Protein AF-T1H0A4-F1 (afdb_monomer)

Secondary structure (DSSP, 8-state):
-HHHHTT----EEE--S-HHHHHHHHHH-TT--EEE--SS--B---SSPPTTSTTGGGB-S-SSEEEE-TTS-EEEEE-B-STTSEEEEEEEEEETTEEEEEEEEEEE--TTSPPPHHHHHHHHHHHTTSPP--EEEE-SS-B--THHHHHS--HHHHHHHHHHHHHHHHHHTTTT-SSS-S---EEEEGGG----B---TT-EEEHHHHHHH--S-PPP----BS---SSEEEESEE--B-TTSPTT--B-S--EEE-SSSSS--EEE--TTS-B-

Sequence (277 aa):
HNLDKKGIKIIIALTHCGYKLDKKIAKECPLVDLVVGGHSHTFLKSGKVDPIHPEHLNIRGPYPTIIVQKSGKQVPVVQAYCMSKYIGKLKLRFSKGDLIESNGDVIILNSIIPKDPEMLKMIEKYKSKVPKDEVLVRSRVKLSGWNECRVGECSIGNLLADAMAYARAKMLTKTNFPYATDASIAFLNSDGIRASIDKKSDGLIRQKDIRLVLPFKTKVFVVEMKGAGGILQMAGVKVTYNIKKPPGKRLGDDVQVLCANCEVPTYEPHIFHNYFY

Radius of gyration: 24.81 Å; Cα contacts (8 Å, |Δi|>4): 474; chains: 1; bounding box: 60×50×69 Å

Foldseek 3Di:
DVCVVVVNLAAEAEEEDDPVVQLVCQAPVVRYAEYEYHNNLQDAFADDDDPPPPCSVRHDYHVFDWHQYPVRATYTYDYAGDPPQKDWDWDWDDDPSGTDDIDTGIDGDDPVDDDDPVVVVVVVVCVVVDPDWDFDDFDPAKFDADPCLQVAETNVLQVVQVVLQVVQLVVCVVDVDPESGLAQKGKDARVQFQDIGHCDPRRTDIPVNVCRGHVDPDDDDDDWDQDDDHSIRMGQKDWAFDPVDDPPPGTDQAIWGWDGPDHDTDTDGDDSPDIGD

Solvent-accessible surface area (backbone atoms only — not comparable to full-atom values): 16034 Å² total; per-residue (Å²): 109,75,55,52,77,70,68,51,57,75,36,73,45,78,48,68,74,16,64,72,49,44,54,47,48,37,42,72,38,89,73,50,50,32,31,44,42,32,77,58,49,47,30,36,42,47,79,84,78,55,84,81,42,93,57,52,94,57,55,76,48,47,28,50,35,76,30,67,24,95,86,66,52,68,12,41,36,40,42,42,35,55,93,72,45,32,47,67,45,76,48,78,40,70,56,101,51,44,79,76,44,79,52,40,36,60,45,75,66,51,91,86,59,79,78,59,69,69,60,50,55,53,49,57,71,51,50,79,76,51,77,82,74,46,79,75,52,74,42,98,55,59,30,44,26,32,68,49,22,69,77,46,84,24,59,41,35,36,54,50,13,42,50,52,26,49,54,52,22,62,57,40,74,78,50,91,57,92,42,66,24,69,36,37,56,24,76,40,57,23,86,63,37,60,32,57,47,76,61,50,98,83,19,70,38,33,51,57,57,51,42,47,23,47,71,63,94,73,81,89,80,88,65,74,46,81,80,88,88,80,62,61,24,47,25,42,61,48,77,48,73,42,83,87,42,58,92,96,57,25,71,44,93,71,36,28,32,35,46,24,94,35,93,68,77,46,76,40,76,66,60,92,86,56,79,42,76

Nearest PDB structures (foldseek):
  6xue-assembly1_A  TM=8.868E-01  e=2.668E-22  Homo sapiens
  6ye2-assembly1_A  TM=8.929E-01  e=1.768E-21  Homo sapiens
  6hxw-assembly1_A  TM=8.577E-01  e=4.911E-22  Homo sapiens
  6xug-assembly1_A  TM=8.745E-01  e=5.301E-21  Homo sapiens
  6twa-assembly1_A  TM=8.714E-01  e=4.153E-21  Homo sapiens

Structure (mmCIF, N/CA/C/O backbone):
data_AF-T1H0A4-F1
#
_entry.id   AF-T1H0A4-F1
#
loop_
_atom_site.group_PDB
_atom_site.id
_atom_site.type_symbol
_atom_site.label_atom_id
_atom_site.label_alt_id
_atom_site.label_comp_id
_atom_site.label_asym_id
_atom_site.label_entity_id
_atom_site.label_seq_id
_atom_site.pdbx_PDB_ins_code
_atom_site.Cartn_x
_atom_site.Cartn_y
_atom_site.Cartn_z
_atom_site.occupancy
_atom_site.B_iso_or_equiv
_atom_site.auth_seq_id
_atom_site.auth_comp_id
_atom_site.auth_asym_id
_atom_site.auth_atom_id
_atom_site.pdbx_PDB_model_num
ATOM 1 N N . HIS A 1 1 ? -27.170 13.261 11.266 1.00 62.47 1 HIS A N 1
ATOM 2 C CA . HIS A 1 1 ? -28.529 13.779 11.536 1.00 62.47 1 HIS A CA 1
ATOM 3 C C . HIS A 1 1 ? -29.631 12.739 11.348 1.00 62.47 1 HIS A C 1
ATOM 5 O O . HIS A 1 1 ? -30.439 12.602 12.250 1.00 62.47 1 HIS A O 1
ATOM 11 N N . ASN A 1 2 ? -29.679 11.964 10.255 1.00 84.75 2 ASN A N 1
ATOM 12 C CA . ASN A 1 2 ? -30.776 10.995 10.058 1.00 84.75 2 ASN A CA 1
ATOM 13 C C . ASN A 1 2 ? -30.804 9.841 11.079 1.00 84.75 2 ASN A C 1
ATOM 15 O O . ASN A 1 2 ? -31.884 9.429 11.478 1.00 84.75 2 ASN A O 1
ATOM 19 N N . LEU A 1 3 ? -29.645 9.334 11.515 1.00 89.62 3 LEU A N 1
ATOM 20 C CA . LEU A 1 3 ? -29.575 8.276 12.538 1.00 89.62 3 LEU A CA 1
ATOM 21 C C . LEU A 1 3 ? -29.991 8.780 13.926 1.00 89.62 3 LEU A C 1
ATOM 23 O O . LEU A 1 3 ? -30.774 8.132 14.609 1.00 89.62 3 LEU A O 1
ATOM 27 N N . ASP A 1 4 ? -29.538 9.975 14.296 1.00 86.44 4 ASP A N 1
ATOM 28 C CA . ASP A 1 4 ? -29.897 10.619 15.562 1.00 86.44 4 ASP A CA 1
ATOM 29 C C . ASP A 1 4 ? -31.404 10.930 15.648 1.00 86.44 4 ASP A C 1
ATOM 31 O O . ASP A 1 4 ? -32.051 10.599 16.638 1.00 86.44 4 ASP A O 1
ATOM 35 N N . LYS A 1 5 ? -32.013 11.417 14.553 1.00 91.00 5 LYS A N 1
ATOM 36 C CA . LYS A 1 5 ? -33.479 11.580 14.444 1.00 91.00 5 LYS A CA 1
ATOM 37 C C . LYS A 1 5 ? -34.256 10.271 14.633 1.00 91.00 5 LYS A C 1
ATOM 39 O O . LYS A 1 5 ? -35.410 10.308 15.036 1.00 91.00 5 LYS A O 1
ATOM 44 N N . LYS A 1 6 ? -33.636 9.122 14.343 1.00 93.19 6 LYS A N 1
ATOM 45 C CA . LYS A 1 6 ? -34.204 7.783 14.576 1.00 93.19 6 LYS A CA 1
ATOM 46 C C . LYS A 1 6 ? -33.938 7.260 15.996 1.00 93.19 6 LYS A C 1
ATOM 48 O O . LYS A 1 6 ? -34.215 6.099 16.271 1.00 93.19 6 LYS A O 1
ATOM 53 N N . GLY A 1 7 ? -33.374 8.081 16.882 1.00 92.69 7 GLY A N 1
ATOM 54 C CA . GLY A 1 7 ? -33.057 7.705 18.258 1.00 92.69 7 GLY A CA 1
ATOM 55 C C . GLY A 1 7 ? -31.797 6.851 18.410 1.00 92.69 7 GLY A C 1
ATOM 56 O O . GLY A 1 7 ? -31.542 6.360 19.506 1.00 92.69 7 GLY A O 1
ATOM 57 N N . ILE A 1 8 ? -30.988 6.676 17.356 1.00 95.00 8 ILE A N 1
ATOM 58 C CA . ILE A 1 8 ? -29.732 5.921 17.438 1.00 95.00 8 ILE A CA 1
ATOM 59 C C . ILE A 1 8 ? -28.693 6.745 18.195 1.00 95.00 8 ILE A C 1
ATOM 61 O O . ILE A 1 8 ? -28.337 7.842 17.770 1.00 95.00 8 ILE A O 1
ATOM 65 N N . LYS A 1 9 ? -28.206 6.192 19.309 1.00 93.50 9 LYS A N 1
ATOM 66 C CA . LYS A 1 9 ? -27.292 6.878 20.234 1.00 93.50 9 LYS A CA 1
ATOM 67 C C . LYS A 1 9 ? -25.821 6.514 20.078 1.00 93.50 9 LYS A C 1
ATOM 69 O O . LYS A 1 9 ? -24.992 7.245 20.588 1.00 93.50 9 LYS A O 1
ATOM 74 N N . ILE A 1 10 ? -25.518 5.410 19.395 1.00 96.06 10 ILE A N 1
ATOM 75 C CA . ILE A 1 10 ? -24.147 4.945 19.166 1.00 96.06 10 ILE A CA 1
ATOM 76 C C . ILE A 1 10 ? -23.929 4.834 17.660 1.00 96.06 10 ILE A C 1
ATOM 78 O O . ILE A 1 10 ? -24.634 4.087 16.979 1.00 96.06 10 ILE A O 1
ATOM 82 N N . ILE A 1 11 ? -22.956 5.572 17.136 1.00 96.75 11 ILE A N 1
ATOM 83 C CA . ILE A 1 11 ? -22.655 5.657 15.710 1.00 96.75 11 ILE A CA 1
ATOM 84 C C . ILE A 1 11 ? -21.193 5.300 15.467 1.00 96.75 11 ILE A C 1
ATOM 86 O O . ILE A 1 11 ? -20.265 6.012 15.855 1.00 96.75 11 ILE A O 1
ATOM 90 N N . ILE A 1 12 ? -21.001 4.207 14.734 1.00 97.81 12 ILE A N 1
ATOM 91 C CA . ILE A 1 12 ? -19.690 3.744 14.288 1.00 97.81 12 ILE A CA 1
ATOM 92 C C . ILE A 1 12 ? -19.498 4.154 12.829 1.00 97.81 12 ILE A C 1
ATOM 94 O O . ILE A 1 12 ? -20.277 3.767 11.958 1.00 97.81 12 ILE A O 1
ATOM 98 N N . ALA A 1 13 ? -18.440 4.908 12.552 1.00 98.12 13 ALA A N 1
ATOM 99 C CA . ALA A 1 13 ? -17.982 5.176 11.198 1.00 98.12 13 ALA A CA 1
ATOM 100 C C . ALA A 1 13 ? -17.009 4.072 10.766 1.00 98.12 13 ALA A C 1
ATOM 102 O O . ALA A 1 13 ? -15.865 4.030 11.214 1.00 98.12 13 ALA A O 1
ATOM 103 N N . LEU A 1 14 ? -17.463 3.178 9.888 1.00 98.44 14 LEU A N 1
ATOM 104 C CA . LEU A 1 14 ? -16.604 2.206 9.211 1.00 98.44 14 LEU A CA 1
ATOM 105 C C . LEU A 1 14 ? -16.131 2.807 7.882 1.00 98.44 14 LEU A C 1
ATOM 107 O O . LEU A 1 14 ? -16.951 3.107 7.015 1.00 98.44 14 LEU A O 1
ATOM 111 N N . THR A 1 15 ? -14.825 3.019 7.729 1.00 98.06 15 THR A N 1
ATOM 112 C CA . THR A 1 15 ? -14.256 3.820 6.635 1.00 98.06 15 THR A CA 1
ATOM 113 C C . THR A 1 15 ? -13.137 3.089 5.892 1.00 98.06 15 THR A C 1
ATOM 115 O O . THR A 1 15 ? -12.533 2.130 6.371 1.00 98.06 15 THR A O 1
ATOM 118 N N . HIS A 1 16 ? -12.824 3.580 4.692 1.00 98.00 16 HIS A N 1
ATOM 119 C CA . HIS A 1 16 ? -11.665 3.146 3.909 1.00 98.00 16 HIS A CA 1
ATOM 120 C C . HIS A 1 16 ? -10.967 4.350 3.256 1.00 98.00 16 HIS A C 1
ATOM 122 O O . HIS A 1 16 ? -10.700 4.362 2.060 1.00 98.00 16 HIS A O 1
ATOM 128 N N . CYS A 1 17 ? -10.710 5.403 4.036 1.00 97.25 17 CYS A N 1
ATOM 129 C CA . CYS A 1 17 ? -10.163 6.669 3.529 1.00 97.25 17 CYS A CA 1
ATOM 130 C C . CYS A 1 17 ? -8.782 7.046 4.081 1.00 97.25 17 CYS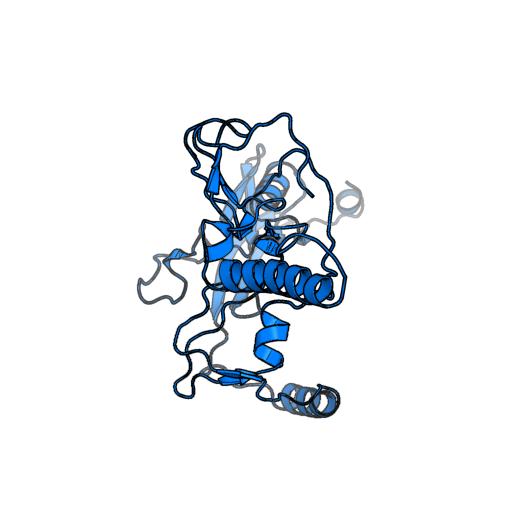 A C 1
ATOM 132 O O . CYS A 1 17 ? -8.233 8.094 3.740 1.00 97.25 17 CYS A O 1
ATOM 134 N N . GLY A 1 18 ? -8.200 6.188 4.913 1.00 96.94 18 GLY A N 1
ATOM 135 C CA . GLY A 1 18 ? -6.875 6.385 5.469 1.00 96.94 18 GLY A CA 1
ATOM 136 C C . GLY A 1 18 ? -6.892 7.148 6.786 1.00 96.94 18 GLY A C 1
ATOM 137 O O . GLY A 1 18 ? -7.679 8.064 7.018 1.00 96.94 18 GLY A O 1
ATOM 138 N N . TYR A 1 19 ? -5.925 6.810 7.628 1.00 97.56 19 TYR A N 1
ATOM 139 C CA . TYR A 1 19 ? -5.857 7.201 9.027 1.00 97.56 19 TYR A CA 1
ATOM 140 C C . TYR A 1 19 ? -5.861 8.717 9.265 1.00 97.56 19 TYR A C 1
ATOM 142 O O . TYR A 1 19 ? -6.381 9.206 10.267 1.00 97.56 19 TYR A O 1
ATOM 150 N N . LYS A 1 20 ? -5.314 9.502 8.328 1.00 97.31 20 LYS A N 1
ATOM 151 C CA . LYS A 1 20 ? -5.381 10.968 8.398 1.00 97.31 20 LYS A CA 1
ATOM 152 C C . LYS A 1 20 ? -6.824 11.470 8.288 1.00 97.31 20 LYS A C 1
ATOM 154 O O . LYS A 1 20 ? -7.203 12.346 9.064 1.00 97.31 20 LYS A O 1
ATOM 159 N N . LEU A 1 21 ? -7.604 10.934 7.347 1.00 98.12 21 LEU A N 1
ATOM 160 C CA . LEU A 1 21 ? -9.000 11.327 7.175 1.00 98.12 21 LEU A CA 1
ATOM 161 C C . LEU A 1 21 ? -9.884 10.710 8.261 1.00 98.12 21 LEU A C 1
ATOM 163 O O . LEU A 1 21 ? -10.768 11.396 8.756 1.00 98.12 21 LEU A O 1
ATOM 167 N N . ASP A 1 22 ? -9.574 9.500 8.727 1.00 98.62 22 ASP A N 1
ATOM 168 C CA . ASP A 1 22 ? -10.271 8.866 9.855 1.00 98.62 22 ASP A CA 1
ATOM 169 C C . ASP A 1 22 ? -10.219 9.747 11.113 1.00 98.62 22 ASP A C 1
ATOM 171 O O . ASP A 1 22 ? -11.244 10.020 11.737 1.00 98.62 22 ASP A O 1
ATOM 175 N N . LYS A 1 23 ? -9.038 10.294 11.440 1.00 98.50 23 LYS A N 1
ATOM 176 C CA . LYS A 1 23 ? -8.888 11.264 12.538 1.00 98.50 23 LYS A CA 1
ATOM 177 C C . LYS A 1 23 ? -9.660 12.563 12.297 1.00 98.50 23 LYS A C 1
ATOM 179 O O . LYS A 1 23 ? -10.140 13.166 13.254 1.00 98.50 23 LYS A O 1
ATOM 184 N N . LYS A 1 24 ? -9.779 13.006 11.041 1.00 98.31 24 LYS A N 1
ATOM 185 C CA . LYS A 1 24 ? -10.572 14.191 10.679 1.00 98.31 24 LYS A CA 1
ATOM 186 C C . LYS A 1 24 ? -12.066 13.929 10.885 1.00 98.31 24 LYS A C 1
ATOM 188 O O . LYS A 1 24 ? -12.722 14.746 11.516 1.00 98.31 24 LYS A O 1
ATOM 193 N N . ILE A 1 25 ? -12.572 12.773 10.451 1.00 98.25 25 ILE A N 1
ATOM 194 C CA . ILE A 1 25 ? -13.956 12.328 10.686 1.00 98.25 25 ILE A CA 1
ATOM 195 C C . ILE A 1 25 ? -14.242 12.279 12.189 1.00 98.25 25 ILE A C 1
ATOM 197 O O . ILE A 1 25 ? -15.204 12.887 12.646 1.00 98.25 25 ILE A O 1
ATOM 201 N N . ALA A 1 26 ? -13.366 11.642 12.972 1.00 98.31 26 ALA A N 1
ATOM 202 C CA . ALA A 1 26 ? -13.502 11.577 14.427 1.00 98.31 26 ALA A CA 1
ATOM 203 C C . ALA A 1 26 ? -13.558 12.967 15.085 1.00 98.31 26 ALA A C 1
ATOM 205 O O . ALA A 1 26 ? -14.300 13.168 16.042 1.00 98.31 26 ALA A O 1
ATOM 206 N N . LYS A 1 27 ? -12.794 13.935 14.561 1.00 98.31 27 LYS A N 1
ATOM 207 C CA . LYS A 1 27 ? -12.726 15.306 15.084 1.00 98.31 27 LYS A CA 1
ATOM 208 C C . LYS A 1 27 ? -13.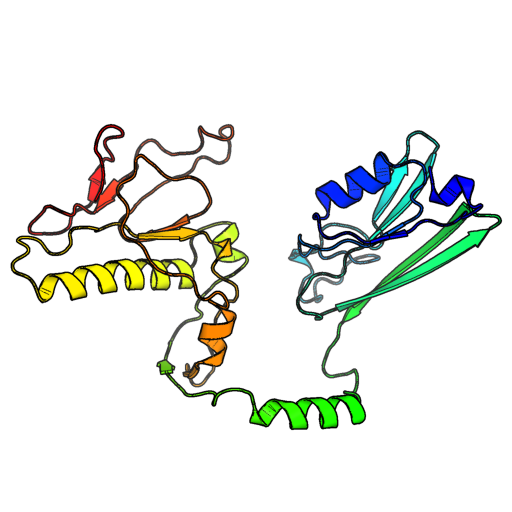914 16.178 14.670 1.00 98.31 27 LYS A C 1
ATOM 210 O O . LYS A 1 27 ? -14.347 17.019 15.456 1.00 98.31 27 LYS A O 1
ATOM 215 N N . GLU A 1 28 ? -14.381 16.038 13.432 1.00 97.62 28 GLU A N 1
ATOM 216 C CA . GLU A 1 28 ? -15.294 16.992 12.789 1.00 97.62 28 GLU A CA 1
ATOM 217 C C . GLU A 1 28 ? -16.740 16.498 12.688 1.00 97.62 28 GLU A C 1
ATOM 219 O O . GLU A 1 28 ? -17.623 17.319 12.462 1.00 97.62 28 GLU A O 1
ATOM 224 N N . CYS A 1 29 ? -17.013 15.202 12.871 1.00 96.19 29 CYS A N 1
ATOM 225 C CA . CYS A 1 29 ? -18.366 14.643 12.827 1.00 96.19 29 CYS A CA 1
ATOM 226 C C . CYS A 1 29 ? -18.924 14.443 14.253 1.00 96.19 29 CYS A C 1
ATOM 228 O O . CYS A 1 29 ? -18.646 13.411 14.867 1.00 96.19 29 CYS A O 1
ATOM 230 N N . PRO A 1 30 ? -19.761 15.360 14.787 1.00 93.62 30 PRO A N 1
ATOM 231 C CA . PRO A 1 30 ? -20.093 15.394 16.221 1.00 93.62 30 PRO A CA 1
ATOM 232 C C . PRO A 1 30 ? -20.829 14.150 16.734 1.00 93.62 30 PRO A C 1
ATOM 234 O O . PRO A 1 30 ? -20.747 13.794 17.905 1.00 93.62 30 PRO A O 1
ATOM 237 N N . LEU A 1 31 ? -21.559 13.475 15.845 1.00 94.69 31 LEU A N 1
ATOM 238 C CA . LEU A 1 31 ? -22.375 12.319 16.204 1.00 94.69 31 LEU A CA 1
ATOM 239 C C . LEU A 1 31 ? -21.594 10.999 16.213 1.00 94.69 31 LEU A C 1
ATOM 241 O O . LEU A 1 31 ? -22.134 10.008 16.674 1.00 94.69 31 LEU A O 1
ATOM 245 N N . VAL A 1 32 ? -20.361 10.956 15.699 1.00 96.81 32 VAL A N 1
ATOM 246 C CA . VAL A 1 32 ? -19.570 9.716 15.633 1.00 96.81 32 VAL A CA 1
ATOM 247 C C . VAL A 1 32 ? -19.009 9.371 17.014 1.00 96.81 32 VAL A C 1
ATOM 249 O O . VAL A 1 32 ? -18.519 10.252 17.718 1.00 96.81 32 VAL A O 1
ATOM 252 N N . ASP A 1 33 ? -19.079 8.093 17.385 1.00 97.75 33 ASP A N 1
ATOM 253 C CA . ASP A 1 33 ? -18.578 7.538 18.653 1.00 97.75 33 ASP A CA 1
ATOM 254 C C . ASP A 1 33 ? -17.331 6.673 18.476 1.00 97.75 33 ASP A C 1
ATOM 256 O O . ASP A 1 33 ? -16.550 6.500 19.404 1.00 97.75 33 ASP A O 1
ATOM 260 N N . LEU A 1 34 ? -17.128 6.122 17.280 1.00 98.44 34 LEU A N 1
ATOM 261 C CA . LEU A 1 34 ? -15.989 5.276 16.938 1.00 98.44 34 LEU A CA 1
ATOM 262 C C . LEU A 1 34 ? -15.693 5.410 15.449 1.00 98.44 34 LEU A C 1
ATOM 264 O O . LEU A 1 34 ? -16.616 5.395 14.635 1.00 98.44 34 LEU A O 1
ATOM 268 N N . VAL A 1 35 ? -14.412 5.444 15.088 1.00 98.75 35 VAL A N 1
ATOM 269 C CA . VAL A 1 35 ? -13.975 5.260 13.700 1.00 98.75 35 VAL A CA 1
ATOM 270 C C . VAL A 1 35 ? -13.178 3.965 13.573 1.00 98.75 35 VAL A C 1
ATOM 272 O O . VAL A 1 35 ? -12.139 3.795 14.212 1.00 98.75 35 VAL A O 1
ATOM 275 N N . VAL A 1 36 ? -13.651 3.062 12.717 1.00 98.69 36 VAL A N 1
ATOM 276 C CA . VAL A 1 36 ? -12.937 1.849 12.304 1.00 98.69 36 VAL A CA 1
ATOM 277 C C . VAL A 1 36 ? -12.473 2.060 10.869 1.00 98.69 36 VAL A C 1
ATOM 279 O O . VAL A 1 36 ? -13.288 2.078 9.952 1.00 98.69 36 VAL A O 1
ATOM 282 N N . GLY A 1 37 ? -11.174 2.274 10.684 1.00 98.19 37 GLY A N 1
ATOM 283 C CA . GLY A 1 37 ? -10.606 2.688 9.405 1.00 98.19 37 GLY A CA 1
ATOM 284 C C . GLY A 1 37 ? -9.859 1.603 8.634 1.00 98.19 37 GLY A C 1
ATOM 285 O O . GLY A 1 37 ? -9.634 0.488 9.108 1.00 98.19 37 GLY A O 1
ATOM 286 N N . GLY A 1 38 ? -9.396 1.984 7.443 1.00 96.62 38 GLY A N 1
ATOM 287 C CA . GLY A 1 38 ? -8.564 1.168 6.556 1.00 96.62 38 GLY A CA 1
ATOM 288 C C . GLY A 1 38 ? -7.750 2.012 5.569 1.00 96.62 38 GLY A C 1
ATOM 289 O O . GLY A 1 38 ? -7.440 3.171 5.837 1.00 96.62 38 GLY A O 1
ATOM 290 N N . HIS A 1 39 ? -7.417 1.451 4.403 1.00 95.25 39 HIS A N 1
ATOM 291 C CA . HIS A 1 39 ? -6.686 2.090 3.292 1.00 95.25 39 HIS A CA 1
ATOM 292 C C . HIS A 1 39 ? -5.198 2.395 3.535 1.00 95.25 39 HIS A C 1
ATOM 294 O O . HIS A 1 39 ? -4.343 1.933 2.786 1.00 95.25 39 HIS A O 1
ATOM 300 N N . SER A 1 40 ? -4.851 3.130 4.590 1.00 92.38 40 SER A N 1
ATOM 301 C CA . SER A 1 40 ? -3.468 3.569 4.851 1.00 92.38 40 SER A CA 1
ATOM 302 C C . SER A 1 40 ? -2.575 2.501 5.484 1.00 92.38 40 SER A C 1
ATOM 304 O O . SER A 1 40 ? -1.432 2.799 5.828 1.00 92.38 40 SER A O 1
ATOM 306 N N . HIS A 1 41 ? -3.100 1.287 5.683 1.00 92.69 41 HIS A N 1
ATOM 307 C CA . HIS A 1 41 ? -2.407 0.154 6.304 1.00 92.69 41 HIS A CA 1
ATOM 308 C C . HIS A 1 41 ? -1.749 0.529 7.642 1.00 92.69 41 HIS A C 1
ATOM 310 O O . HIS A 1 41 ? -0.627 0.123 7.940 1.00 92.69 41 HIS A O 1
ATOM 316 N N . THR A 1 42 ? -2.402 1.379 8.437 1.00 93.75 42 THR A N 1
ATOM 317 C CA . THR A 1 42 ? -1.791 1.937 9.642 1.00 93.75 42 THR A CA 1
ATOM 318 C C . THR A 1 42 ? -1.755 0.887 10.741 1.00 93.75 42 THR A C 1
ATOM 320 O O . THR A 1 42 ? -2.776 0.292 11.087 1.00 93.75 42 THR A O 1
ATOM 323 N N . PHE A 1 43 ? -0.562 0.666 11.291 1.00 93.69 43 PHE A N 1
ATOM 324 C CA . PHE A 1 43 ? -0.380 -0.199 12.442 1.00 93.69 43 PHE A CA 1
ATOM 325 C C . PHE A 1 43 ? -0.471 0.619 13.733 1.00 93.69 43 PHE A C 1
ATOM 327 O O . PHE A 1 43 ? 0.303 1.558 13.937 1.00 93.69 43 PHE A O 1
ATOM 334 N N . LEU A 1 44 ? -1.444 0.281 14.577 1.00 94.44 44 LEU A N 1
ATOM 335 C CA . LEU A 1 44 ? -1.677 0.890 15.885 1.00 94.44 44 LEU A CA 1
ATOM 336 C C . LEU A 1 44 ? -1.556 -0.199 16.952 1.00 94.44 44 LEU A C 1
ATOM 338 O O . LEU A 1 44 ? -2.023 -1.318 16.733 1.00 94.44 44 LEU A O 1
ATOM 342 N N . LYS A 1 45 ? -0.940 0.124 18.091 1.00 91.81 45 LYS A N 1
ATOM 343 C CA . LYS A 1 45 ? -0.632 -0.848 19.150 1.00 91.81 45 LYS A CA 1
ATOM 344 C C . LYS A 1 45 ? -0.793 -0.221 20.531 1.00 91.81 45 LYS A C 1
ATOM 346 O O . LYS A 1 45 ? -0.445 0.941 20.720 1.00 91.81 45 LYS A O 1
ATOM 351 N N . SER A 1 46 ? -1.300 -0.982 21.493 1.00 89.50 46 SER A N 1
ATOM 352 C CA . SER A 1 46 ? -1.456 -0.524 22.881 1.00 89.50 46 SER A CA 1
ATOM 353 C C . SER A 1 46 ? -0.177 -0.708 23.697 1.00 89.50 46 SER A C 1
ATOM 355 O O . SER A 1 46 ? 0.542 -1.693 23.508 1.00 89.50 46 SER A O 1
ATOM 357 N N . GLY A 1 47 ? 0.061 0.203 24.649 1.00 78.69 47 GLY A N 1
ATOM 358 C CA . GLY A 1 47 ? 1.133 0.103 25.649 1.00 78.69 47 GLY A CA 1
ATOM 359 C C . GLY A 1 47 ? 2.547 0.412 25.136 1.00 78.69 47 GLY A C 1
ATOM 360 O O . GLY A 1 47 ? 2.730 0.932 24.035 1.00 78.69 47 GLY A O 1
ATOM 361 N N . LYS A 1 48 ? 3.561 0.107 25.964 1.00 68.19 48 LYS A N 1
ATOM 362 C CA . LYS A 1 48 ? 4.972 0.136 25.544 1.00 68.19 48 LYS A CA 1
ATOM 363 C C . LYS A 1 48 ? 5.202 -0.978 24.526 1.00 68.19 48 LYS A C 1
ATOM 365 O O . LYS A 1 48 ? 4.805 -2.120 24.740 1.00 68.19 48 LYS A O 1
ATOM 370 N N . VAL A 1 49 ? 5.827 -0.621 23.414 1.00 66.44 49 VAL A N 1
ATOM 371 C CA . VAL A 1 49 ? 6.088 -1.536 22.308 1.00 66.44 49 VAL A CA 1
ATOM 372 C C . VAL A 1 49 ? 7.334 -2.348 22.625 1.00 66.44 49 VAL A C 1
ATOM 374 O O . VAL A 1 49 ? 8.393 -1.775 22.867 1.00 66.44 49 VAL A O 1
ATOM 377 N N . ASP A 1 50 ? 7.202 -3.670 22.591 1.00 64.56 50 ASP A N 1
ATOM 378 C CA . ASP A 1 50 ? 8.341 -4.580 22.634 1.00 64.56 50 ASP A CA 1
ATOM 379 C C . ASP A 1 50 ? 9.201 -4.389 21.364 1.00 64.56 50 ASP A C 1
ATOM 381 O O . ASP A 1 50 ? 8.661 -4.516 20.257 1.00 64.56 50 ASP A O 1
ATOM 385 N N . PRO A 1 51 ? 10.511 -4.097 21.475 1.00 67.06 51 PRO A N 1
ATOM 386 C CA . PRO A 1 51 ? 11.422 -4.031 20.330 1.00 67.06 51 PRO A CA 1
ATOM 387 C C . PRO A 1 51 ? 11.437 -5.307 19.472 1.00 67.06 51 PRO A C 1
ATOM 389 O O . PRO A 1 51 ? 11.762 -5.254 18.289 1.00 67.06 51 PRO A O 1
ATOM 392 N N . ILE A 1 52 ? 11.055 -6.453 20.041 1.00 67.94 52 ILE A N 1
ATOM 393 C CA . ILE A 1 52 ? 10.965 -7.743 19.343 1.00 67.94 52 ILE A CA 1
ATOM 394 C C . ILE A 1 52 ? 9.707 -7.816 18.463 1.00 67.94 52 ILE A C 1
ATOM 396 O O . ILE A 1 52 ? 9.599 -8.677 17.587 1.00 67.94 52 ILE A O 1
ATOM 400 N N . HIS A 1 53 ? 8.747 -6.898 18.629 1.00 67.19 53 HIS A N 1
ATOM 401 C CA . HIS A 1 53 ? 7.550 -6.884 17.804 1.00 67.19 53 HIS A CA 1
ATOM 402 C C . HIS A 1 53 ? 7.939 -6.753 16.312 1.00 67.19 53 HIS A C 1
ATOM 404 O O . HIS A 1 53 ? 8.619 -5.790 15.944 1.00 67.19 53 HIS A O 1
ATOM 410 N N . PRO A 1 54 ? 7.477 -7.656 15.418 1.00 69.12 54 PRO A N 1
ATOM 411 C CA . PRO A 1 54 ? 7.967 -7.727 14.033 1.00 69.12 54 PRO A CA 1
ATOM 412 C C . PRO A 1 54 ? 7.793 -6.428 13.242 1.00 69.12 54 PRO A C 1
ATOM 414 O O . PRO A 1 54 ? 8.532 -6.143 12.311 1.00 69.12 54 PRO A O 1
ATOM 417 N N . GLU A 1 55 ? 6.790 -5.642 13.631 1.00 73.06 55 GLU A N 1
ATOM 418 C CA . GLU A 1 55 ? 6.422 -4.370 13.009 1.00 73.06 55 GLU A CA 1
ATOM 419 C C . GLU A 1 55 ? 6.662 -3.164 13.935 1.00 73.06 55 GLU A C 1
ATOM 421 O O . GLU A 1 55 ? 6.000 -2.142 13.770 1.00 73.06 55 GLU A O 1
ATOM 426 N N . HIS A 1 56 ? 7.530 -3.266 14.952 1.00 68.25 56 HIS A N 1
ATOM 427 C CA . HIS A 1 56 ? 7.718 -2.193 15.945 1.00 68.25 56 HIS A CA 1
ATOM 428 C C . HIS A 1 56 ? 8.058 -0.839 15.296 1.00 68.25 56 HIS A C 1
ATOM 430 O O . HIS A 1 56 ? 7.505 0.185 15.693 1.00 68.25 56 HIS A O 1
ATOM 436 N N . LEU A 1 57 ? 8.868 -0.841 14.230 1.00 70.69 57 LEU A N 1
ATOM 437 C CA . LEU A 1 57 ? 9.215 0.359 13.450 1.00 70.69 57 LEU A CA 1
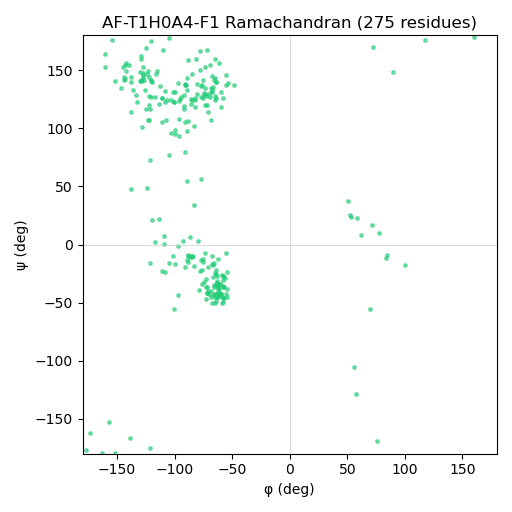ATOM 438 C C . LEU A 1 57 ? 8.034 0.951 12.660 1.00 70.69 57 LEU A C 1
ATOM 440 O O . LEU A 1 57 ? 8.088 2.098 12.222 1.00 70.69 57 LEU A O 1
ATOM 444 N N . ASN A 1 58 ? 6.962 0.183 12.463 1.00 77.88 58 ASN A N 1
ATOM 445 C CA . ASN A 1 58 ? 5.803 0.578 11.666 1.00 77.88 58 ASN A CA 1
ATOM 446 C C . ASN A 1 58 ? 4.643 1.129 12.508 1.00 77.88 58 ASN A C 1
ATOM 448 O O . ASN A 1 58 ? 3.631 1.538 11.931 1.00 77.88 58 ASN A O 1
ATOM 452 N N . ILE A 1 59 ? 4.767 1.170 13.839 1.00 85.69 59 ILE A N 1
ATOM 453 C CA . ILE A 1 59 ? 3.711 1.659 14.735 1.00 85.69 59 ILE A CA 1
ATOM 454 C C . ILE A 1 59 ? 3.542 3.168 14.575 1.00 85.69 59 ILE A C 1
ATOM 456 O O . ILE A 1 59 ? 4.488 3.944 14.679 1.00 85.69 59 ILE A O 1
ATOM 460 N N . ARG A 1 60 ? 2.305 3.595 14.314 1.00 90.69 60 ARG A N 1
ATOM 461 C CA . ARG A 1 60 ? 1.963 4.998 14.025 1.00 90.69 60 ARG A CA 1
ATOM 462 C C . ARG A 1 60 ? 1.176 5.685 15.136 1.00 90.69 60 ARG A C 1
ATOM 464 O O . ARG A 1 60 ? 0.812 6.850 14.984 1.00 90.69 60 ARG A O 1
ATOM 471 N N . GLY A 1 61 ? 0.888 4.975 16.221 1.00 91.88 61 GLY A N 1
ATOM 472 C CA . GLY A 1 61 ? 0.163 5.510 17.365 1.00 91.88 61 GLY A CA 1
ATOM 473 C C . GLY A 1 61 ? -0.454 4.427 18.250 1.00 91.88 61 GLY A C 1
ATOM 474 O O . GLY A 1 61 ? -0.342 3.235 17.941 1.00 91.88 61 GLY A O 1
ATOM 475 N N . PRO A 1 62 ? -1.114 4.850 19.341 1.00 93.75 62 PRO A N 1
ATOM 476 C CA . PRO A 1 62 ? -1.787 3.947 20.262 1.00 93.75 62 PRO A CA 1
ATOM 477 C C . PRO A 1 62 ? -3.022 3.294 19.627 1.00 93.75 62 PRO A C 1
ATOM 479 O O . PRO A 1 62 ? -3.645 3.858 18.722 1.00 93.75 62 PRO A O 1
ATOM 482 N N . TYR A 1 63 ? -3.399 2.119 20.133 1.00 95.25 63 TYR A N 1
ATOM 483 C CA . TYR A 1 63 ? -4.678 1.470 19.842 1.00 95.25 63 TYR A CA 1
ATOM 484 C C . TYR A 1 63 ? -5.598 1.537 21.084 1.00 95.25 63 TYR A C 1
ATOM 486 O O . TYR A 1 63 ? -5.226 1.033 22.137 1.00 95.25 63 TYR A O 1
ATOM 494 N N . PRO A 1 64 ? -6.807 2.120 21.000 1.00 97.25 64 PRO A N 1
ATOM 495 C CA . PRO A 1 64 ? -7.226 3.072 19.977 1.00 97.25 64 PRO A CA 1
ATOM 496 C C . PRO A 1 64 ? -6.429 4.381 20.067 1.00 97.25 64 PRO A C 1
ATOM 498 O O . PRO A 1 64 ? -5.886 4.736 21.112 1.00 97.25 64 PRO A O 1
ATOM 501 N N . THR A 1 65 ? -6.409 5.147 18.979 1.00 97.31 65 THR A N 1
ATOM 502 C CA . THR A 1 65 ? -6.006 6.552 19.054 1.00 97.31 65 THR A CA 1
ATOM 503 C C . THR A 1 65 ? -7.211 7.397 19.416 1.00 97.31 65 THR A C 1
ATOM 505 O O . THR A 1 65 ? -8.204 7.399 18.694 1.00 97.31 65 THR A O 1
ATOM 508 N N . ILE A 1 66 ? -7.123 8.118 20.530 1.00 97.25 66 ILE A N 1
ATOM 509 C CA . ILE A 1 66 ? -8.212 8.958 21.024 1.00 97.25 66 ILE A CA 1
ATOM 510 C C . ILE A 1 66 ? -8.152 10.336 20.370 1.00 97.25 66 ILE A C 1
ATOM 512 O O . ILE A 1 66 ? -7.135 11.027 20.435 1.00 97.25 66 ILE A O 1
ATOM 516 N N . ILE A 1 67 ? -9.261 10.741 19.755 1.00 98.12 67 ILE A N 1
ATOM 517 C CA . ILE A 1 67 ? -9.459 12.082 19.210 1.00 98.12 67 ILE A CA 1
ATOM 518 C C . ILE A 1 67 ? -10.499 12.806 20.057 1.00 98.12 67 ILE A C 1
ATOM 520 O O . ILE A 1 67 ? -11.601 12.306 20.249 1.00 98.12 67 ILE A O 1
ATOM 524 N N . VAL A 1 68 ? -10.151 13.994 20.549 1.00 97.62 68 VAL A N 1
ATOM 525 C CA . VAL A 1 68 ? -11.058 14.833 21.340 1.00 97.62 68 VAL A CA 1
ATOM 526 C C . VAL A 1 68 ? -11.717 15.862 20.424 1.00 97.62 68 VAL A C 1
ATOM 528 O O . VAL A 1 68 ? -11.036 16.619 19.724 1.00 97.62 68 VAL A O 1
ATOM 531 N N . GLN A 1 69 ? -13.047 15.871 20.397 1.00 97.06 69 GLN A N 1
ATOM 532 C CA . GLN A 1 69 ? -13.842 16.851 19.660 1.00 97.06 69 GLN A CA 1
ATOM 533 C C . GLN A 1 69 ? -13.905 18.190 20.402 1.00 97.06 69 GLN A C 1
ATOM 535 O O . GLN A 1 69 ? -13.621 18.276 21.594 1.00 97.06 69 GLN A O 1
ATOM 540 N N . LYS A 1 70 ? -14.359 19.249 19.717 1.00 96.06 70 LYS A N 1
ATOM 541 C CA . LYS A 1 70 ? -14.589 20.565 20.350 1.00 96.06 70 LYS A CA 1
ATOM 542 C C . LYS A 1 70 ? -15.583 20.509 21.520 1.00 96.06 70 LYS A C 1
ATOM 544 O O . LYS A 1 70 ? -15.489 21.327 22.421 1.00 96.06 70 LYS A O 1
ATOM 549 N N . SER A 1 71 ? -16.507 19.548 21.505 1.00 94.81 71 SER A N 1
ATOM 550 C CA . SER A 1 71 ? -17.468 19.290 22.585 1.00 94.81 71 SER A CA 1
ATOM 551 C C . SER A 1 71 ? -16.851 18.628 23.825 1.00 94.81 71 SER A C 1
ATOM 553 O O . SER A 1 71 ? -17.551 18.440 24.811 1.00 94.81 71 SER A O 1
ATOM 555 N N . GLY A 1 72 ? -15.580 18.211 23.773 1.00 95.31 72 GLY A N 1
ATOM 556 C CA . GLY A 1 72 ? -14.942 17.382 24.802 1.00 95.31 72 GLY A CA 1
ATOM 557 C C . GLY A 1 72 ? -15.183 15.877 24.631 1.00 95.31 72 GLY A C 1
ATOM 558 O O . GLY A 1 72 ? -14.523 15.077 25.293 1.00 95.31 72 GLY A O 1
ATOM 559 N N . LYS A 1 73 ? -16.066 15.469 23.707 1.00 95.38 73 LYS A N 1
ATOM 560 C CA . LYS A 1 73 ? -16.321 14.057 23.389 1.00 95.38 73 LYS A CA 1
ATOM 561 C C . LYS A 1 73 ? -15.046 13.370 22.893 1.00 95.38 73 LYS A C 1
ATOM 563 O O . LYS A 1 73 ? -14.376 13.874 21.989 1.00 95.38 73 LYS A O 1
ATOM 568 N N . GLN A 1 74 ? -14.737 12.206 23.461 1.00 97.25 74 GLN A N 1
ATOM 569 C CA . GLN A 1 74 ? -13.627 11.357 23.034 1.00 97.25 74 GLN A CA 1
ATOM 570 C C . GLN A 1 74 ? -14.109 10.338 22.001 1.00 97.25 74 GLN A C 1
ATOM 572 O O . GLN A 1 74 ? -15.078 9.622 22.236 1.00 97.25 74 GLN A O 1
ATOM 577 N N . VAL A 1 75 ? -13.417 10.264 20.866 1.00 98.31 75 VAL A N 1
ATOM 578 C CA . VAL A 1 75 ? -13.731 9.353 19.763 1.00 98.31 75 VAL A CA 1
ATOM 579 C C . VAL A 1 75 ? -12.506 8.482 19.471 1.00 98.31 75 VAL A C 1
ATOM 581 O O . VAL A 1 75 ? -11.513 8.989 18.936 1.00 98.31 75 VAL A O 1
ATOM 584 N N . PRO A 1 76 ? -12.523 7.185 19.826 1.00 98.31 76 PRO A N 1
ATOM 585 C CA . PRO A 1 76 ? -11.485 6.245 19.432 1.00 98.31 76 PRO A CA 1
ATOM 586 C C . PRO A 1 76 ? -11.438 6.060 17.912 1.00 98.31 76 PRO A C 1
ATOM 588 O O . PRO A 1 76 ? -12.459 5.939 17.234 1.00 98.31 76 PRO A O 1
ATOM 591 N N . VAL A 1 77 ? -10.220 5.983 17.385 1.00 98.56 77 VAL A N 1
ATOM 592 C CA . VAL A 1 77 ? -9.911 5.643 15.996 1.00 98.56 77 VAL A CA 1
ATOM 593 C C . VAL A 1 77 ? -9.028 4.404 15.989 1.00 98.56 77 VAL A C 1
ATOM 595 O O . VAL A 1 77 ? -7.984 4.377 16.650 1.00 98.56 77 VAL A O 1
ATOM 598 N N . VAL A 1 78 ? -9.428 3.384 15.232 1.00 98.31 78 VAL A N 1
ATOM 599 C CA . VAL A 1 78 ? -8.689 2.121 15.115 1.00 98.31 78 VAL A CA 1
ATOM 600 C C . VAL A 1 78 ? -8.427 1.740 13.663 1.00 98.31 78 VAL A C 1
ATOM 602 O O . VAL A 1 78 ? -9.262 1.939 12.787 1.00 98.31 78 VAL A O 1
ATOM 605 N N . GLN A 1 79 ? -7.262 1.140 13.431 1.00 97.94 79 GLN A N 1
ATOM 606 C CA . GLN A 1 79 ? -6.907 0.380 12.234 1.00 97.94 79 GLN A CA 1
ATOM 607 C C . GLN A 1 79 ? -6.106 -0.852 12.668 1.00 97.94 79 GLN A C 1
ATOM 609 O O . GLN A 1 79 ? -5.474 -0.840 13.725 1.00 97.94 79 GLN A O 1
ATOM 614 N N . ALA A 1 80 ? -6.130 -1.912 11.859 1.00 95.88 80 ALA A N 1
ATOM 615 C CA . ALA A 1 80 ? -5.468 -3.185 12.154 1.00 95.88 80 ALA A CA 1
ATOM 616 C C . ALA A 1 80 ? -4.486 -3.592 11.040 1.00 95.88 80 ALA A C 1
ATOM 618 O O . ALA A 1 80 ? -4.502 -4.725 10.565 1.00 95.88 80 ALA A O 1
ATOM 619 N N . TYR A 1 81 ? -3.624 -2.660 10.613 1.00 94.31 81 TYR A N 1
ATOM 620 C CA . TYR A 1 81 ? -2.611 -2.897 9.578 1.00 94.31 81 TYR A CA 1
ATOM 621 C C . TYR A 1 81 ? -3.214 -3.370 8.239 1.00 94.31 81 TYR A C 1
ATOM 623 O O . TYR A 1 81 ? -4.089 -2.696 7.695 1.00 94.31 81 TYR A O 1
ATOM 631 N N . CYS A 1 82 ? -2.716 -4.466 7.656 1.00 91.69 82 CYS A N 1
ATOM 632 C CA . CYS A 1 82 ? -3.179 -5.018 6.384 1.00 91.69 82 CYS A CA 1
ATOM 633 C C . CYS A 1 82 ? -2.914 -6.533 6.268 1.00 91.69 82 CYS A C 1
ATOM 635 O O . CYS A 1 82 ? -2.315 -7.148 7.155 1.00 91.69 82 CYS A O 1
ATOM 637 N N . MET A 1 83 ? -3.387 -7.127 5.163 1.00 89.19 83 MET A N 1
ATOM 638 C CA . MET A 1 83 ? -3.192 -8.541 4.784 1.00 89.19 83 MET A CA 1
ATOM 639 C C . MET A 1 83 ? -3.699 -9.563 5.809 1.00 89.19 83 MET A C 1
ATOM 641 O O . MET A 1 83 ? -3.220 -10.693 5.850 1.00 89.19 83 MET A O 1
ATOM 645 N N . SER A 1 84 ? -4.643 -9.159 6.662 1.00 92.12 84 SER A N 1
ATOM 646 C CA . SER A 1 84 ? -5.164 -9.988 7.754 1.00 92.12 84 SER A CA 1
ATOM 647 C C . SER A 1 84 ? -4.073 -10.551 8.675 1.00 92.12 84 SER A C 1
ATOM 649 O O . SER A 1 84 ? -4.292 -11.552 9.343 1.00 92.12 84 SER A O 1
ATOM 651 N N . LYS A 1 85 ? -2.894 -9.913 8.747 1.00 91.06 85 LYS A N 1
ATOM 652 C CA . LYS A 1 85 ? -1.823 -10.318 9.675 1.00 91.06 85 LYS A CA 1
ATOM 653 C C . LYS A 1 85 ? -2.232 -10.100 11.133 1.00 91.06 85 LYS A C 1
ATOM 655 O O . LYS A 1 85 ? -1.759 -10.803 12.023 1.00 91.06 85 LYS A O 1
ATOM 660 N N . TYR A 1 86 ? -3.117 -9.131 11.361 1.00 93.12 86 TYR A N 1
ATOM 661 C CA . TYR A 1 86 ? -3.663 -8.808 12.667 1.00 93.12 86 TYR A CA 1
ATOM 662 C C . TYR A 1 86 ? -5.188 -8.723 12.620 1.00 93.12 86 TYR A C 1
ATOM 664 O O . TYR A 1 86 ? -5.764 -8.283 11.625 1.00 93.12 86 TYR A O 1
ATOM 672 N N . ILE A 1 87 ? -5.826 -9.079 13.732 1.00 95.38 87 ILE A N 1
ATOM 673 C CA . ILE A 1 87 ? -7.235 -8.796 14.008 1.00 95.38 87 ILE A CA 1
ATOM 674 C C . ILE A 1 87 ? -7.295 -7.682 15.051 1.00 95.38 87 ILE A C 1
ATOM 676 O O . ILE A 1 87 ? -6.720 -7.807 16.130 1.00 95.38 87 ILE A O 1
ATOM 680 N N . GLY A 1 88 ? -7.995 -6.590 14.746 1.00 96.50 88 GLY A N 1
ATOM 681 C CA . GLY A 1 88 ? -8.272 -5.549 15.736 1.00 96.50 88 GLY A CA 1
ATOM 682 C C . GLY A 1 88 ? -9.307 -6.029 16.753 1.00 96.50 88 GLY A C 1
ATOM 683 O O . GLY A 1 88 ? -10.384 -6.475 16.362 1.00 96.50 88 GLY A O 1
ATOM 684 N N . LYS A 1 89 ? -9.001 -5.916 18.048 1.00 96.94 89 LYS A N 1
ATOM 685 C CA . LYS A 1 89 ? -9.919 -6.230 19.146 1.00 96.94 89 LYS A CA 1
ATOM 686 C C . LYS A 1 89 ? -10.088 -5.001 20.029 1.00 96.94 89 LYS A C 1
ATOM 688 O O . LYS A 1 89 ? -9.207 -4.657 20.811 1.00 96.94 89 LYS A O 1
ATOM 693 N N . LEU A 1 90 ? -11.254 -4.370 19.939 1.00 97.56 90 LEU A N 1
ATOM 694 C CA . LEU A 1 90 ? -11.614 -3.202 20.735 1.00 97.56 90 LEU A CA 1
ATOM 695 C C . LEU A 1 90 ? -12.807 -3.532 21.632 1.00 97.56 90 LEU A C 1
ATOM 697 O O . LEU A 1 90 ? -13.836 -4.003 21.151 1.00 97.56 90 LEU A O 1
ATOM 701 N N . LYS A 1 91 ? -12.667 -3.279 22.933 1.00 97.50 91 LYS A N 1
ATOM 702 C CA . LYS A 1 91 ? -13.752 -3.324 23.909 1.00 97.50 91 LYS A CA 1
ATOM 703 C C . LYS A 1 91 ? -14.219 -1.898 24.172 1.00 97.50 91 LYS A C 1
ATOM 705 O O . LYS A 1 91 ? -13.410 -1.002 24.411 1.00 97.50 91 LYS A O 1
ATOM 710 N N . LEU A 1 92 ? -15.530 -1.705 24.107 1.00 97.19 92 LEU A N 1
ATOM 711 C CA . LEU A 1 92 ? -16.174 -0.422 24.348 1.00 97.19 92 LEU A CA 1
ATOM 712 C C . LEU A 1 92 ? -17.250 -0.592 25.407 1.00 97.19 92 LEU A C 1
ATOM 714 O O . LEU A 1 92 ? -17.965 -1.598 25.416 1.00 97.19 92 LEU A O 1
ATOM 718 N N . ARG A 1 93 ? -17.374 0.403 26.279 1.00 97.69 93 ARG A N 1
ATOM 719 C CA . ARG A 1 93 ? -18.462 0.500 27.245 1.00 97.69 93 ARG A CA 1
ATOM 720 C C . ARG A 1 93 ? -19.182 1.817 27.032 1.00 97.69 93 ARG A C 1
ATOM 722 O O . ARG A 1 93 ? -18.553 2.873 27.035 1.00 97.69 93 ARG A O 1
ATOM 729 N N . PHE A 1 94 ? -20.495 1.729 26.882 1.00 96.56 94 PHE A N 1
ATOM 730 C CA . PHE A 1 94 ? -21.371 2.879 26.725 1.00 96.56 94 PHE A CA 1
ATOM 731 C C . PHE A 1 94 ? -22.329 2.973 27.909 1.00 96.56 94 PHE A C 1
ATOM 733 O O . PHE A 1 94 ? -22.765 1.950 28.439 1.00 96.56 94 PHE A O 1
ATOM 740 N N . SER A 1 95 ? -22.680 4.194 28.299 1.00 95.56 95 SER A N 1
ATOM 741 C CA . SER A 1 95 ? -23.734 4.479 29.271 1.00 95.56 95 SER A CA 1
ATOM 742 C C . SER A 1 95 ? -24.624 5.580 28.718 1.00 95.56 95 SER A C 1
ATOM 744 O O . SER A 1 95 ? -24.137 6.646 28.365 1.00 95.56 95 SER A O 1
ATOM 746 N N . LYS A 1 96 ? -25.930 5.309 28.595 1.00 91.50 96 LYS A N 1
ATOM 747 C CA . LYS A 1 96 ? -26.927 6.263 28.067 1.00 91.50 96 LYS A CA 1
ATOM 748 C C . LYS A 1 96 ? -26.576 6.875 26.692 1.00 91.50 96 LYS A C 1
ATOM 750 O O . LYS A 1 96 ? -27.079 7.936 26.348 1.00 91.50 96 LYS A O 1
ATOM 755 N N . GLY A 1 97 ? -25.772 6.174 25.888 1.00 90.00 97 GLY A N 1
ATOM 756 C CA . GLY A 1 97 ? -25.309 6.631 24.572 1.00 90.00 97 GLY A CA 1
ATOM 757 C C . GLY A 1 97 ? -23.891 7.199 24.564 1.00 90.00 97 GLY A C 1
ATOM 758 O O . GLY A 1 97 ? -23.266 7.212 23.513 1.00 90.00 97 GLY A O 1
ATOM 759 N N . ASP A 1 98 ? -23.344 7.567 25.720 1.00 92.25 98 ASP A N 1
ATOM 760 C CA . ASP A 1 98 ? -22.000 8.129 25.821 1.00 92.25 98 ASP A CA 1
ATOM 761 C C . ASP A 1 98 ? -20.948 7.036 26.020 1.00 92.25 98 ASP A C 1
ATOM 763 O O . ASP A 1 98 ? -21.133 6.094 26.799 1.00 92.25 98 ASP A O 1
ATOM 767 N N . LEU A 1 99 ? -19.823 7.164 25.315 1.00 96.12 99 LEU A N 1
ATOM 768 C CA . LEU A 1 99 ? -18.667 6.289 25.480 1.00 96.12 99 LEU A CA 1
ATOM 769 C C . LEU A 1 99 ? -17.967 6.596 26.812 1.00 96.12 99 LEU A C 1
ATOM 771 O O . LEU A 1 99 ? -17.481 7.706 27.013 1.00 96.12 99 LEU A O 1
ATOM 775 N N . ILE A 1 100 ? -17.874 5.598 27.693 1.00 95.81 100 ILE A N 1
ATOM 776 C CA . ILE A 1 100 ? -17.245 5.734 29.019 1.00 95.81 100 ILE A CA 1
ATOM 777 C C . ILE A 1 100 ? -15.928 4.963 29.151 1.00 95.81 100 ILE A C 1
ATOM 779 O O . ILE A 1 100 ? -15.097 5.309 29.983 1.00 95.81 100 ILE A O 1
ATOM 783 N N . GLU A 1 101 ? -15.709 3.930 28.336 1.00 96.38 101 GLU A N 1
ATOM 784 C CA . GLU A 1 101 ? -14.459 3.164 28.330 1.00 96.38 101 GLU A CA 1
ATOM 785 C C . GLU A 1 101 ? -14.148 2.684 26.913 1.00 96.38 101 GLU A C 1
ATOM 787 O O . GLU A 1 101 ? -15.021 2.139 26.230 1.00 96.38 101 GLU A O 1
ATOM 792 N N . SER A 1 102 ? -12.893 2.841 26.490 1.00 95.75 102 SER A N 1
ATOM 793 C CA . SER A 1 102 ? -12.376 2.244 25.260 1.00 95.75 102 SER A CA 1
ATOM 794 C C . SER A 1 102 ? -10.985 1.676 25.487 1.00 95.75 102 SER A C 1
ATOM 796 O O . SER A 1 102 ? -10.029 2.422 25.708 1.00 95.75 102 SER A O 1
ATOM 798 N N . ASN A 1 103 ? -10.863 0.359 25.401 1.00 94.44 103 ASN A N 1
ATOM 799 C CA . ASN A 1 103 ? -9.602 -0.342 25.582 1.00 94.44 103 ASN A CA 1
ATOM 800 C C . ASN A 1 103 ? -9.536 -1.536 24.635 1.00 94.44 103 ASN A C 1
ATOM 802 O O . ASN A 1 103 ? -10.522 -2.224 24.381 1.00 94.44 103 ASN A O 1
ATOM 806 N N . GLY A 1 104 ? -8.368 -1.796 24.077 1.00 94.19 104 GLY A N 1
ATOM 807 C CA . GLY A 1 104 ? -8.222 -2.851 23.092 1.00 94.19 104 GLY A CA 1
ATOM 808 C C . GLY A 1 104 ? -6.787 -3.006 22.669 1.00 94.19 104 GLY A C 1
ATOM 809 O O . GLY A 1 104 ? -5.914 -2.321 23.192 1.00 94.19 104 GLY A O 1
ATOM 810 N N . ASP A 1 105 ? -6.563 -3.907 21.729 1.00 93.75 105 ASP A N 1
ATOM 811 C CA . ASP A 1 105 ? -5.287 -4.085 21.057 1.00 93.75 105 ASP A CA 1
ATOM 812 C C . ASP A 1 105 ? -5.487 -4.894 19.770 1.00 93.75 105 ASP A C 1
ATOM 814 O O . ASP A 1 105 ? -6.594 -5.318 19.429 1.00 93.75 105 ASP A O 1
ATOM 818 N N . VAL A 1 106 ? -4.399 -5.147 19.063 1.00 93.12 106 VAL A N 1
ATOM 819 C CA . VAL A 1 106 ? -4.353 -6.038 17.905 1.00 93.12 106 VAL A CA 1
ATOM 820 C C . VAL A 1 106 ? -3.868 -7.433 18.299 1.00 93.12 106 VAL A C 1
ATOM 822 O O . VAL A 1 106 ? -2.922 -7.593 19.067 1.00 93.12 106 VAL A O 1
ATOM 825 N N . ILE A 1 107 ? -4.504 -8.457 17.737 1.00 91.50 107 ILE A N 1
ATOM 826 C CA . ILE A 1 107 ? -4.117 -9.863 17.881 1.00 91.50 107 ILE A CA 1
ATOM 827 C C . ILE A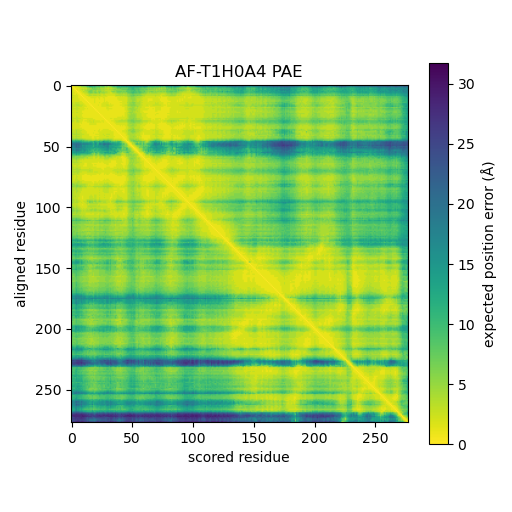 1 107 ? -3.352 -10.270 16.627 1.00 91.50 107 ILE A C 1
ATOM 829 O O . ILE A 1 107 ? -3.894 -10.169 15.528 1.00 91.50 107 ILE A O 1
ATOM 833 N N . ILE A 1 108 ? -2.114 -10.739 16.778 1.00 90.69 108 ILE A N 1
ATOM 834 C CA . ILE A 1 108 ? -1.334 -11.288 15.665 1.00 90.69 108 ILE A CA 1
ATOM 835 C C . ILE A 1 108 ? -1.853 -12.676 15.277 1.00 90.69 108 ILE A C 1
ATOM 837 O O . ILE A 1 108 ? -2.009 -13.549 16.129 1.00 90.69 108 ILE A O 1
ATOM 841 N N . LEU A 1 109 ? -2.093 -12.892 13.985 1.00 91.06 109 LEU A N 1
ATOM 842 C CA . LEU A 1 109 ? -2.415 -14.210 13.443 1.00 91.06 109 LEU A CA 1
ATOM 843 C C . LEU A 1 109 ? -1.119 -14.928 13.060 1.00 91.06 109 LEU A C 1
ATOM 845 O O . LEU A 1 109 ? -0.550 -14.690 11.995 1.00 91.06 109 LEU A O 1
ATOM 849 N N . ASN A 1 110 ? -0.634 -15.789 13.952 1.00 88.81 110 ASN A N 1
ATOM 850 C CA . ASN A 1 110 ? 0.565 -16.604 13.756 1.00 88.81 110 ASN A CA 1
ATOM 851 C C . ASN A 1 110 ? 0.239 -18.106 13.864 1.00 88.81 110 ASN A C 1
ATOM 853 O O . ASN A 1 110 ? -0.918 -18.498 14.000 1.00 88.81 110 ASN A O 1
ATOM 857 N N . SER A 1 111 ? 1.264 -18.956 13.800 1.0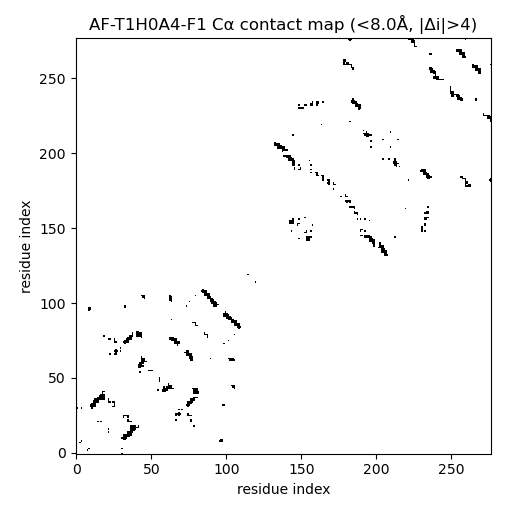0 90.00 111 SER A N 1
ATOM 858 C CA . SER A 1 111 ? 1.116 -20.415 13.870 1.00 90.00 111 SER A CA 1
ATOM 859 C C . SER A 1 111 ? 0.655 -20.950 15.229 1.00 90.00 111 SER A C 1
ATOM 861 O O . SER A 1 111 ? 0.351 -22.134 15.319 1.00 90.00 111 SER A O 1
ATOM 863 N N . ILE A 1 112 ? 0.612 -20.114 16.273 1.00 91.44 112 ILE A N 1
ATOM 864 C CA . ILE A 1 112 ? 0.143 -20.509 17.608 1.00 91.44 112 ILE A CA 1
ATOM 865 C C . ILE A 1 112 ? -1.385 -20.637 17.614 1.00 91.44 112 ILE A C 1
ATOM 867 O O . ILE A 1 112 ? -1.931 -21.483 18.316 1.00 91.44 112 ILE A O 1
ATOM 871 N N . ILE A 1 113 ? -2.086 -19.822 16.818 1.00 92.19 113 ILE A N 1
ATOM 872 C CA . ILE A 1 113 ? -3.545 -19.886 16.706 1.00 92.19 113 ILE A CA 1
ATOM 873 C C . ILE A 1 113 ? -3.904 -21.002 15.710 1.00 92.19 113 ILE A C 1
ATOM 875 O O . ILE A 1 113 ? -3.518 -20.913 14.538 1.00 92.19 113 ILE A O 1
ATOM 879 N N . PRO A 1 114 ? -4.634 -22.052 16.134 1.00 94.88 114 PRO A N 1
ATOM 880 C CA . PRO A 1 114 ? -4.993 -23.147 15.247 1.00 94.88 114 PRO A CA 1
ATOM 881 C C . PRO A 1 114 ? -5.916 -22.657 14.130 1.00 94.88 114 PRO A C 1
ATOM 883 O O . PRO A 1 114 ? -6.778 -21.799 14.325 1.00 94.88 114 PRO A O 1
ATOM 886 N N . LYS A 1 115 ? -5.732 -23.223 12.937 1.00 95.62 115 LYS A N 1
ATOM 887 C CA . LYS A 1 115 ? -6.605 -22.953 11.793 1.00 95.62 115 LYS A CA 1
ATOM 888 C C . LYS A 1 115 ? -7.909 -23.721 11.964 1.00 95.62 115 LYS A C 1
ATOM 890 O O . LYS A 1 115 ? -7.883 -24.904 12.292 1.00 95.62 115 LYS A O 1
ATOM 895 N N . ASP A 1 116 ? -9.022 -23.055 11.687 1.00 96.75 116 ASP A N 1
ATOM 896 C CA . ASP A 1 116 ? -10.343 -23.668 11.760 1.00 96.75 116 ASP A CA 1
ATOM 897 C C . ASP A 1 116 ? -10.505 -24.812 10.724 1.00 96.75 116 ASP A C 1
ATOM 899 O O . ASP A 1 116 ? -10.264 -24.588 9.528 1.00 96.75 116 ASP A O 1
ATOM 903 N N . PRO A 1 117 ? -10.899 -26.036 11.139 1.00 97.19 117 PRO A N 1
ATOM 904 C CA . PRO A 1 117 ? -11.023 -27.180 10.234 1.00 97.19 117 PRO A CA 1
ATOM 905 C C . PRO A 1 117 ? -12.076 -27.016 9.130 1.00 97.19 117 PRO A C 1
ATOM 907 O O . PRO A 1 117 ? -11.881 -27.534 8.027 1.00 97.19 117 PRO A O 1
ATOM 910 N N . GLU A 1 118 ? -13.187 -26.321 9.384 1.00 96.75 118 GLU A N 1
ATOM 911 C CA . GLU A 1 118 ? -14.247 -26.121 8.386 1.00 96.75 118 GLU A CA 1
ATOM 912 C C . GLU A 1 118 ? -13.797 -25.143 7.297 1.00 96.75 118 GLU A C 1
ATOM 914 O O . GLU A 1 118 ? -13.951 -25.408 6.100 1.00 96.75 118 GLU A O 1
ATOM 919 N N . MET A 1 119 ? -13.125 -24.066 7.696 1.00 95.38 119 MET A N 1
ATOM 920 C CA . MET A 1 119 ? -12.496 -23.115 6.787 1.00 95.38 119 MET A CA 1
ATOM 921 C C . MET A 1 119 ? -11.396 -23.773 5.953 1.00 95.38 119 MET A C 1
ATOM 923 O O . MET A 1 119 ? -11.289 -23.487 4.760 1.00 95.38 119 MET A O 1
ATOM 927 N N . LEU A 1 120 ? -10.607 -24.689 6.526 1.00 94.75 120 LEU A N 1
ATOM 928 C CA . LEU A 1 120 ? -9.614 -25.460 5.768 1.00 94.75 120 LEU A CA 1
ATOM 929 C C . LEU A 1 120 ? -10.265 -26.338 4.692 1.00 94.75 120 LEU A C 1
ATOM 931 O O . LEU A 1 120 ? -9.800 -26.338 3.550 1.00 94.75 120 LEU A O 1
ATOM 935 N N . LYS A 1 121 ? -11.367 -27.028 5.019 1.00 94.62 121 LYS A N 1
ATOM 936 C CA . LYS A 1 121 ? -12.146 -27.800 4.034 1.00 94.62 121 LYS A CA 1
ATOM 937 C C . LYS A 1 121 ? -12.672 -26.899 2.917 1.00 94.62 121 LYS A C 1
ATOM 939 O O . LYS A 1 121 ? -12.590 -27.258 1.741 1.00 94.62 121 LYS A O 1
ATOM 944 N N . MET A 1 122 ? -13.168 -25.710 3.265 1.00 93.88 122 MET A N 1
ATOM 945 C CA . MET A 1 122 ? -13.621 -24.735 2.276 1.00 93.88 122 MET A CA 1
ATOM 946 C C . MET A 1 122 ? -12.472 -24.260 1.377 1.00 93.88 122 MET A C 1
ATOM 948 O O . MET A 1 122 ? -12.641 -24.216 0.161 1.00 93.88 122 MET A O 1
ATOM 952 N N . ILE A 1 123 ? -11.300 -23.941 1.933 1.00 94.00 123 ILE A N 1
ATOM 953 C CA . ILE A 1 123 ? -10.124 -23.522 1.153 1.00 94.00 123 ILE A CA 1
ATOM 954 C C . ILE A 1 123 ? -9.717 -24.613 0.158 1.00 94.00 123 ILE A C 1
ATOM 956 O O . ILE A 1 123 ? -9.495 -24.307 -1.015 1.00 94.00 123 ILE A O 1
ATOM 960 N N . GLU A 1 124 ? -9.666 -25.876 0.586 1.00 92.06 124 GLU A N 1
ATOM 961 C CA . GLU A 1 124 ? -9.262 -26.986 -0.284 1.00 92.06 124 GLU A CA 1
ATOM 962 C C . GLU A 1 124 ? -10.219 -27.148 -1.478 1.00 92.06 124 GLU A C 1
ATOM 964 O O . GLU A 1 124 ? -9.765 -27.335 -2.608 1.00 92.06 124 GLU A O 1
ATOM 969 N N . LYS A 1 125 ? -11.528 -26.933 -1.274 1.00 91.81 125 LYS A N 1
ATOM 970 C CA . LYS A 1 125 ? -12.530 -26.921 -2.357 1.00 91.81 125 LYS A CA 1
ATOM 971 C C . LYS A 1 125 ? -12.224 -25.885 -3.448 1.00 91.81 125 LYS A C 1
ATOM 973 O O . LYS A 1 125 ? -12.511 -26.132 -4.618 1.00 91.81 125 LYS A O 1
ATOM 978 N N . TYR A 1 126 ? -11.675 -24.724 -3.090 1.00 92.75 126 TYR A N 1
ATOM 979 C CA . TYR A 1 126 ? -11.344 -23.664 -4.054 1.00 92.75 126 TYR A CA 1
ATOM 980 C C . TYR A 1 126 ? -9.924 -23.764 -4.606 1.00 92.75 126 TYR A C 1
ATOM 982 O O . TYR A 1 126 ? -9.646 -23.215 -5.671 1.00 92.75 126 TYR A O 1
ATOM 990 N N . LYS A 1 127 ? -9.030 -24.482 -3.927 1.00 90.12 127 LYS A N 1
ATOM 991 C CA . LYS A 1 127 ? -7.621 -24.617 -4.306 1.00 90.12 127 LYS A CA 1
ATOM 992 C C . LYS A 1 127 ? -7.437 -25.253 -5.682 1.00 90.12 127 LYS A C 1
ATOM 994 O O . LYS A 1 127 ? -6.554 -24.833 -6.419 1.00 90.12 127 LYS A O 1
ATOM 999 N N . SER A 1 128 ? -8.312 -26.184 -6.066 1.00 84.00 128 SER A N 1
ATOM 1000 C CA . SER A 1 128 ? -8.316 -26.790 -7.407 1.00 84.00 128 SER A CA 1
ATOM 1001 C C . SER A 1 128 ? -8.622 -25.794 -8.534 1.00 84.00 128 SER A C 1
ATOM 1003 O O . SER A 1 128 ? -8.244 -26.035 -9.676 1.00 84.00 128 SER A O 1
ATOM 1005 N N . LYS A 1 129 ? -9.269 -24.660 -8.227 1.00 88.94 129 LYS A N 1
ATOM 1006 C CA . LYS A 1 129 ? -9.554 -23.579 -9.187 1.00 88.94 129 LYS A CA 1
ATOM 1007 C C . LYS A 1 129 ? -8.406 -22.578 -9.316 1.00 88.94 129 LYS A C 1
ATOM 1009 O O . LYS A 1 129 ? -8.448 -21.709 -10.185 1.00 88.94 129 LYS A O 1
ATOM 1014 N N . VAL A 1 130 ? -7.407 -22.652 -8.437 1.00 87.31 130 VAL A N 1
ATOM 1015 C CA . VAL A 1 130 ? -6.244 -21.768 -8.485 1.00 87.31 130 VAL A CA 1
ATOM 1016 C C . VAL A 1 130 ? -5.278 -22.306 -9.546 1.00 87.31 130 VAL A C 1
ATOM 1018 O O . VAL A 1 130 ? -4.947 -23.492 -9.510 1.00 87.31 130 VAL A O 1
ATOM 1021 N N . PRO A 1 131 ? -4.801 -21.469 -10.489 1.00 85.12 131 PRO A N 1
ATOM 1022 C CA . PRO A 1 131 ? -3.825 -21.904 -11.482 1.00 85.12 131 PRO A CA 1
ATOM 1023 C C . PRO A 1 131 ? -2.575 -22.496 -10.826 1.00 85.12 131 PRO A C 1
ATOM 1025 O O . PRO A 1 131 ? -2.143 -22.020 -9.770 1.00 85.12 131 PRO A O 1
ATOM 1028 N N . LYS A 1 132 ? -1.972 -23.498 -11.478 1.00 87.44 132 LYS A N 1
ATOM 1029 C CA . LYS A 1 132 ? -0.753 -24.151 -10.986 1.00 87.44 132 LYS A CA 1
ATOM 1030 C C . LYS A 1 132 ? 0.349 -23.125 -10.704 1.00 87.44 132 LYS A C 1
ATOM 1032 O O . LYS A 1 132 ? 0.549 -22.168 -11.448 1.00 87.44 132 LYS A O 1
ATOM 1037 N N . ASP A 1 133 ? 1.056 -23.329 -9.596 1.00 91.75 133 ASP A N 1
ATOM 1038 C CA . ASP A 1 133 ? 2.139 -22.452 -9.150 1.00 91.75 133 ASP A CA 1
ATOM 1039 C C . ASP A 1 133 ? 3.489 -22.921 -9.709 1.00 91.75 133 ASP A C 1
ATOM 1041 O O . ASP A 1 133 ? 4.273 -23.607 -9.042 1.00 91.75 133 ASP A O 1
ATOM 1045 N N . GLU A 1 134 ? 3.732 -22.576 -10.968 1.00 94.62 134 GLU A N 1
ATOM 1046 C CA . GLU A 1 134 ? 4.928 -22.976 -11.709 1.00 94.62 134 GLU A CA 1
ATOM 1047 C C . GLU A 1 134 ? 6.156 -22.145 -11.330 1.00 94.62 134 GLU A C 1
ATOM 1049 O O . GLU A 1 134 ? 6.056 -20.974 -10.955 1.00 94.62 134 GLU A O 1
ATOM 1054 N N . VAL A 1 135 ? 7.329 -22.772 -11.432 1.00 95.94 135 VAL A N 1
ATOM 1055 C CA . VAL A 1 135 ? 8.622 -22.091 -11.305 1.00 95.94 135 VAL A CA 1
ATOM 1056 C C . VAL A 1 135 ? 8.890 -21.350 -12.607 1.00 95.94 135 VAL A C 1
ATOM 1058 O O . VAL A 1 135 ? 8.851 -21.957 -13.670 1.00 95.94 135 VAL A O 1
ATOM 1061 N N . LEU A 1 136 ? 9.174 -20.054 -12.515 1.00 94.38 136 LEU A N 1
ATOM 1062 C CA . LEU A 1 136 ? 9.455 -19.221 -13.681 1.00 94.38 136 LEU A CA 1
ATOM 1063 C C . LEU A 1 136 ? 10.956 -19.019 -13.851 1.00 94.38 136 LEU A C 1
ATOM 1065 O O . LEU A 1 136 ? 11.513 -19.296 -14.906 1.00 94.38 136 LEU A O 1
ATOM 1069 N N . VAL A 1 137 ? 11.608 -18.522 -12.799 1.00 94.69 137 VAL A N 1
ATOM 1070 C CA . VAL A 1 137 ? 13.014 -18.100 -12.830 1.00 94.69 137 VAL A CA 1
ATOM 1071 C C . VAL A 1 137 ? 13.652 -18.249 -11.448 1.00 94.69 137 VAL A C 1
ATOM 1073 O O . VAL A 1 137 ? 13.005 -18.676 -10.487 1.00 94.69 137 VAL A O 1
ATOM 1076 N N . ARG A 1 138 ? 14.932 -17.884 -11.335 1.00 94.81 138 ARG A N 1
ATOM 1077 C CA . ARG A 1 138 ? 15.651 -17.809 -10.060 1.00 94.81 138 ARG A CA 1
ATOM 1078 C C . ARG A 1 138 ? 16.209 -16.414 -9.822 1.00 94.81 138 ARG A C 1
ATOM 1080 O O . ARG A 1 138 ? 16.701 -15.789 -10.755 1.00 94.81 138 ARG A O 1
ATOM 1087 N N . SER A 1 139 ? 16.204 -15.973 -8.568 1.00 94.69 139 SER A N 1
ATOM 1088 C CA . SER A 1 139 ? 16.948 -14.797 -8.114 1.00 94.69 139 SER A CA 1
ATOM 1089 C C . SER A 1 139 ? 17.946 -15.183 -7.027 1.00 94.69 139 SER A C 1
ATOM 1091 O O . SER A 1 139 ? 17.654 -15.986 -6.141 1.00 94.69 139 SER A O 1
ATOM 1093 N N . ARG A 1 140 ? 19.140 -14.584 -7.081 1.00 94.69 140 ARG A N 1
ATOM 1094 C CA . ARG A 1 140 ? 20.190 -14.745 -6.057 1.00 94.69 140 ARG A CA 1
ATOM 1095 C C . ARG A 1 140 ? 20.073 -13.725 -4.920 1.00 94.69 140 ARG A C 1
ATOM 1097 O O . ARG A 1 140 ? 20.765 -13.856 -3.905 1.00 94.69 140 ARG A O 1
ATOM 1104 N N . VAL A 1 141 ? 19.208 -12.727 -5.090 1.00 94.94 141 VAL A N 1
ATOM 1105 C CA . VAL A 1 141 ? 19.022 -11.584 -4.189 1.00 94.94 141 VAL A CA 1
ATOM 1106 C C . VAL A 1 141 ? 17.548 -11.408 -3.830 1.00 94.94 141 VAL A C 1
ATOM 1108 O O . VAL A 1 141 ? 16.660 -11.889 -4.538 1.00 94.94 141 VAL A O 1
ATOM 1111 N N . LYS A 1 142 ? 17.286 -10.706 -2.724 1.00 95.31 142 LYS A N 1
ATOM 1112 C CA . LYS A 1 142 ? 15.937 -10.230 -2.403 1.00 95.31 142 LYS A CA 1
ATOM 1113 C C . LYS A 1 142 ? 15.558 -9.149 -3.412 1.00 95.31 142 LYS A C 1
ATOM 1115 O O . LYS A 1 142 ? 16.349 -8.241 -3.649 1.00 95.31 142 LYS A O 1
ATOM 1120 N N . LEU A 1 143 ? 14.344 -9.225 -3.945 1.00 96.44 143 LEU A N 1
ATOM 1121 C CA . LEU A 1 143 ? 13.755 -8.152 -4.737 1.00 96.44 143 LEU A CA 1
ATOM 1122 C C . LEU A 1 143 ? 12.871 -7.320 -3.804 1.00 96.44 143 LEU A C 1
ATOM 1124 O O . LEU A 1 143 ? 11.726 -7.679 -3.521 1.00 96.44 143 LEU A O 1
ATOM 1128 N N . SER A 1 144 ? 13.455 -6.255 -3.253 1.00 94.88 144 SER A N 1
ATOM 1129 C CA . SER A 1 144 ? 12.781 -5.296 -2.376 1.00 94.88 144 SER A CA 1
ATOM 1130 C C . SER A 1 144 ? 11.685 -4.549 -3.132 1.00 94.88 144 SER A C 1
ATOM 1132 O O . SER A 1 144 ? 11.923 -3.994 -4.203 1.00 94.88 144 SER A O 1
ATOM 1134 N N . GLY A 1 145 ? 10.484 -4.562 -2.557 1.00 93.06 145 GLY A N 1
ATOM 1135 C CA . GLY A 1 145 ? 9.253 -4.022 -3.118 1.00 93.06 145 GLY A CA 1
ATOM 1136 C C . GLY A 1 145 ? 8.416 -3.278 -2.077 1.00 93.06 145 GLY A C 1
ATOM 1137 O O . GLY A 1 145 ? 8.872 -3.029 -0.969 1.00 93.06 145 GLY A O 1
ATOM 1138 N N . TRP A 1 146 ? 7.155 -2.973 -2.391 1.00 86.75 146 TRP A N 1
ATOM 1139 C CA . TRP A 1 146 ? 6.184 -2.402 -1.442 1.00 86.75 146 TRP A CA 1
ATOM 1140 C C . TRP A 1 146 ? 6.642 -1.090 -0.769 1.00 86.75 146 TRP A C 1
ATOM 1142 O O . TRP A 1 146 ? 6.593 -0.039 -1.403 1.00 86.75 146 TRP A O 1
ATOM 1152 N N . ASN A 1 147 ? 7.037 -1.113 0.510 1.00 84.38 147 ASN A N 1
ATOM 1153 C CA . ASN A 1 147 ? 7.281 0.097 1.303 1.00 84.38 147 ASN A CA 1
ATOM 1154 C C . ASN A 1 147 ? 8.543 0.803 0.825 1.00 84.38 147 ASN A C 1
ATOM 1156 O O . ASN A 1 147 ? 8.545 2.024 0.704 1.00 84.38 147 ASN A O 1
ATOM 1160 N N . GLU A 1 148 ? 9.577 0.033 0.506 1.00 89.81 148 GLU A N 1
ATOM 1161 C CA . GLU A 1 148 ? 10.854 0.508 0.001 1.00 89.81 148 GLU A CA 1
ATOM 1162 C C . GLU A 1 148 ? 10.645 1.318 -1.285 1.00 89.81 148 GLU A C 1
ATOM 1164 O O . GLU A 1 148 ? 11.089 2.460 -1.368 1.00 89.81 148 GLU A O 1
ATOM 1169 N N . CYS A 1 149 ? 9.829 0.812 -2.218 1.00 93.00 149 CYS A N 1
ATOM 1170 C CA . CYS A 1 149 ? 9.500 1.530 -3.454 1.00 93.00 149 CYS A CA 1
ATOM 1171 C C . CYS A 1 149 ? 8.717 2.831 -3.223 1.00 93.00 149 CYS A C 1
ATOM 1173 O O . CYS A 1 149 ? 8.715 3.711 -4.082 1.00 93.00 149 CYS A O 1
ATOM 1175 N N . ARG A 1 150 ? 7.996 2.952 -2.100 1.00 89.19 150 ARG A N 1
ATOM 1176 C CA . ARG A 1 150 ? 7.177 4.131 -1.761 1.00 89.19 150 ARG A CA 1
ATOM 1177 C C . ARG A 1 150 ? 7.963 5.230 -1.063 1.00 89.19 150 ARG A C 1
ATOM 1179 O O . ARG A 1 150 ? 7.411 6.304 -0.843 1.00 89.19 150 ARG A O 1
ATOM 1186 N N . VAL A 1 151 ? 9.201 4.963 -0.659 1.00 87.94 151 VAL A N 1
ATOM 1187 C CA . VAL A 1 151 ? 10.049 5.938 0.045 1.00 87.94 151 VAL A CA 1
ATOM 1188 C C . VAL A 1 151 ? 11.352 6.224 -0.693 1.00 87.94 151 VAL A C 1
ATOM 1190 O O . VAL A 1 151 ? 11.977 7.244 -0.413 1.00 87.94 151 VAL A O 1
ATOM 1193 N N . GLY A 1 152 ? 11.738 5.377 -1.647 1.00 89.81 152 GLY A N 1
ATOM 1194 C CA . GLY A 1 152 ? 12.931 5.558 -2.462 1.00 89.81 152 GLY A CA 1
ATOM 1195 C C . GLY A 1 152 ? 13.040 4.526 -3.581 1.00 89.81 152 GLY A C 1
ATOM 1196 O O . GLY A 1 152 ? 12.059 3.887 -3.964 1.00 89.81 152 GLY A O 1
ATOM 1197 N N . GLU A 1 153 ? 14.249 4.389 -4.115 1.00 93.00 153 GLU A N 1
ATOM 1198 C CA . GLU A 1 153 ? 14.596 3.379 -5.114 1.00 93.00 153 GLU A CA 1
ATOM 1199 C C . GLU A 1 153 ? 14.470 1.964 -4.531 1.00 93.00 153 GLU A C 1
ATOM 1201 O O . GLU A 1 153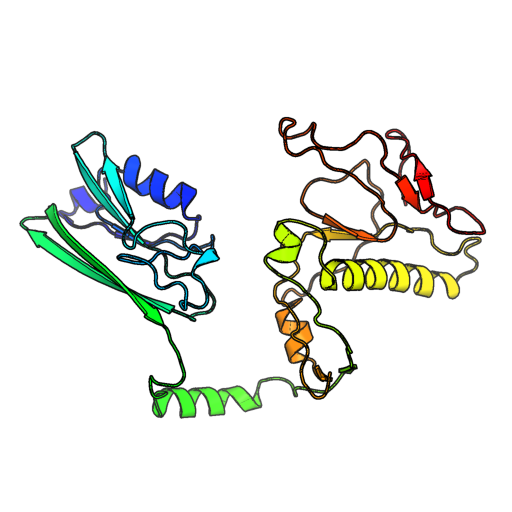 ? 14.838 1.708 -3.379 1.00 93.00 153 GLU A O 1
ATOM 1206 N N . CYS A 1 154 ? 13.942 1.031 -5.322 1.00 95.38 154 CYS A N 1
ATOM 1207 C CA . CYS A 1 154 ? 13.804 -0.361 -4.921 1.00 95.38 154 CYS A CA 1
ATOM 1208 C C . CYS A 1 154 ? 14.191 -1.319 -6.053 1.00 95.38 154 CYS A C 1
ATOM 1210 O O . CYS A 1 154 ? 13.896 -1.101 -7.226 1.00 95.38 154 CYS A O 1
ATOM 1212 N N . SER A 1 155 ? 14.804 -2.444 -5.686 1.00 96.38 155 SER A N 1
ATOM 1213 C CA . SER A 1 155 ? 15.365 -3.390 -6.662 1.00 96.38 155 SER A CA 1
ATOM 1214 C C . SER A 1 155 ? 14.317 -4.033 -7.574 1.00 96.38 155 SER A C 1
ATOM 1216 O O . SER A 1 155 ? 14.595 -4.261 -8.750 1.00 96.38 155 SER A O 1
ATOM 1218 N N . ILE A 1 156 ? 13.101 -4.298 -7.079 1.00 96.19 156 ILE A N 1
ATOM 1219 C CA . ILE A 1 156 ? 12.030 -4.812 -7.941 1.00 96.19 156 ILE A CA 1
ATOM 1220 C C . ILE A 1 156 ? 11.484 -3.730 -8.878 1.00 96.19 156 ILE A C 1
ATOM 1222 O O . ILE A 1 156 ? 11.050 -4.043 -9.979 1.00 96.19 156 ILE A O 1
ATOM 1226 N N . GLY A 1 157 ? 11.524 -2.465 -8.453 1.00 95.81 157 GLY A N 1
ATOM 1227 C CA . GLY A 1 157 ? 11.156 -1.317 -9.271 1.00 95.81 157 GLY A CA 1
ATOM 1228 C C . GLY A 1 157 ? 12.087 -1.169 -10.463 1.00 95.81 157 GLY A C 1
ATOM 1229 O O . GLY A 1 157 ? 11.607 -1.108 -11.592 1.00 95.81 157 GLY A O 1
ATOM 1230 N N . ASN A 1 158 ? 13.396 -1.221 -10.208 1.00 96.19 158 ASN A N 1
ATOM 1231 C CA . ASN A 1 158 ? 14.425 -1.203 -11.247 1.00 96.19 158 ASN A CA 1
ATOM 1232 C C . ASN A 1 158 ? 14.248 -2.376 -12.215 1.00 96.19 158 ASN A C 1
ATOM 1234 O O . ASN A 1 158 ? 14.130 -2.162 -13.413 1.00 96.19 158 ASN A O 1
ATOM 1238 N N . LEU A 1 159 ? 14.105 -3.604 -11.696 1.00 96.00 159 LEU A N 1
ATOM 1239 C CA . LEU A 1 159 ? 13.891 -4.794 -12.528 1.00 96.00 159 LEU A CA 1
ATOM 1240 C C . LEU A 1 159 ? 12.673 -4.651 -13.456 1.00 96.00 159 LEU A C 1
ATOM 1242 O O . LEU A 1 159 ? 12.721 -5.068 -14.612 1.00 96.00 159 LEU A O 1
ATOM 1246 N N . LEU A 1 160 ? 11.567 -4.101 -12.949 1.00 95.69 160 LEU A N 1
ATOM 1247 C CA . LEU A 1 160 ? 10.346 -3.918 -13.731 1.00 95.69 160 LEU A CA 1
ATOM 1248 C C . LEU A 1 160 ? 10.490 -2.807 -14.774 1.00 95.69 160 LEU A C 1
ATOM 1250 O O . LEU A 1 160 ? 10.047 -2.997 -15.905 1.00 95.69 160 LEU A O 1
ATOM 1254 N N . ALA A 1 161 ? 11.115 -1.684 -14.423 1.00 95.62 161 ALA A N 1
ATOM 1255 C CA . ALA A 1 161 ? 11.371 -0.602 -15.366 1.00 95.62 161 ALA A CA 1
ATOM 1256 C C . ALA A 1 161 ? 12.351 -1.041 -16.472 1.00 95.62 161 ALA A C 1
ATOM 1258 O O . ALA A 1 161 ? 12.076 -0.825 -17.653 1.00 95.62 161 ALA A O 1
ATOM 1259 N N . ASP A 1 162 ? 13.415 -1.764 -16.118 1.00 96.12 162 ASP A N 1
ATOM 1260 C CA . ASP A 1 162 ? 14.348 -2.366 -17.076 1.00 96.12 162 ASP A CA 1
ATOM 1261 C C . ASP A 1 162 ? 13.629 -3.356 -17.998 1.00 96.12 162 ASP A C 1
ATOM 1263 O O . ASP A 1 162 ? 13.830 -3.342 -19.211 1.00 96.12 162 ASP A O 1
ATOM 1267 N N . ALA A 1 163 ? 12.737 -4.193 -17.454 1.00 95.25 163 ALA A N 1
ATOM 1268 C CA . ALA A 1 163 ? 11.950 -5.131 -18.251 1.00 95.25 163 ALA A CA 1
ATOM 1269 C C . ALA A 1 163 ? 11.006 -4.419 -19.236 1.00 95.25 163 ALA A C 1
ATOM 1271 O O . ALA A 1 163 ? 10.815 -4.911 -20.350 1.00 95.25 163 ALA A O 1
ATOM 1272 N N . MET A 1 164 ? 10.432 -3.271 -18.855 1.00 95.12 164 MET A N 1
ATOM 1273 C CA . MET A 1 164 ? 9.606 -2.443 -19.743 1.00 95.12 164 MET A CA 1
ATOM 1274 C C . MET A 1 164 ? 10.436 -1.871 -20.900 1.00 95.12 164 MET A C 1
ATOM 1276 O O . MET A 1 164 ? 10.054 -2.050 -22.059 1.00 95.12 164 MET A O 1
ATOM 1280 N N . ALA A 1 165 ? 11.584 -1.254 -20.601 1.00 93.75 165 ALA A N 1
ATOM 1281 C CA . ALA A 1 165 ? 12.488 -0.704 -21.612 1.00 93.75 165 ALA A CA 1
ATOM 1282 C C . ALA A 1 165 ? 13.031 -1.804 -22.545 1.00 93.75 165 ALA A C 1
ATOM 1284 O O . ALA A 1 165 ? 12.967 -1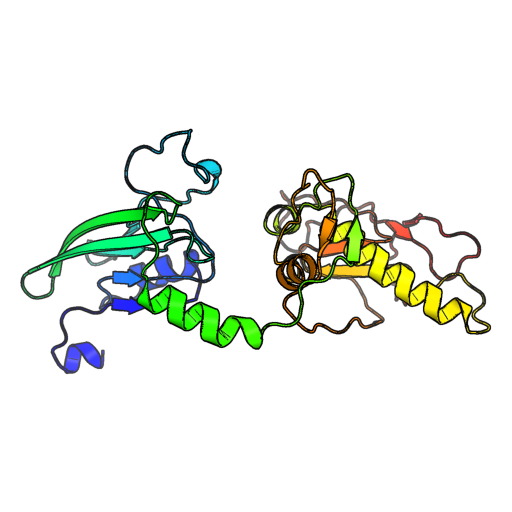.686 -23.770 1.00 93.75 165 ALA A 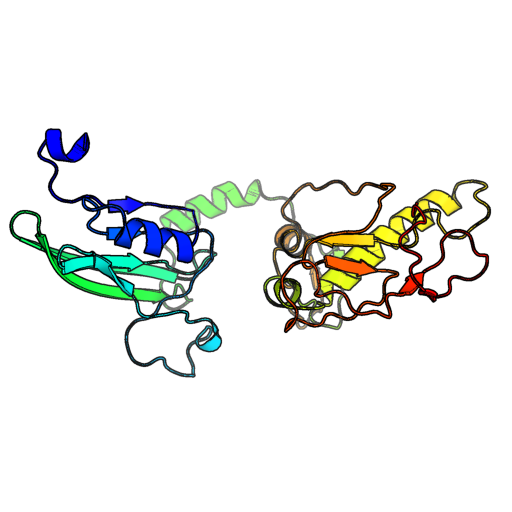O 1
ATOM 1285 N N . TYR A 1 166 ? 13.468 -2.934 -21.977 1.00 94.19 166 TYR A N 1
ATOM 1286 C CA . TYR A 1 166 ? 13.938 -4.096 -22.733 1.00 94.19 166 TYR A CA 1
ATOM 1287 C C . TYR A 1 166 ? 12.856 -4.667 -23.655 1.00 94.19 166 TYR A C 1
ATOM 1289 O O . TYR A 1 166 ? 13.134 -5.004 -24.808 1.00 94.19 166 TYR A O 1
ATOM 1297 N N . ALA A 1 167 ? 11.613 -4.775 -23.174 1.00 94.00 167 ALA A N 1
ATOM 1298 C CA . ALA A 1 167 ? 10.506 -5.268 -23.984 1.00 94.00 167 ALA A CA 1
ATOM 1299 C C . ALA A 1 167 ? 10.260 -4.374 -25.207 1.00 94.00 167 ALA A C 1
ATOM 1301 O O . ALA A 1 167 ? 10.029 -4.911 -26.292 1.00 94.00 167 ALA A O 1
ATOM 1302 N N . ARG A 1 168 ? 10.354 -3.043 -25.058 1.00 92.75 168 ARG A N 1
ATOM 1303 C CA . ARG A 1 168 ? 10.212 -2.106 -26.180 1.00 92.75 168 ARG A CA 1
ATOM 1304 C C . ARG A 1 168 ? 11.367 -2.220 -27.171 1.00 92.75 168 ARG A C 1
ATOM 1306 O O . ARG A 1 168 ? 11.108 -2.440 -28.353 1.00 92.75 168 ARG A O 1
ATOM 1313 N N . ALA A 1 169 ? 12.610 -2.185 -26.695 1.00 92.00 169 ALA A N 1
ATOM 1314 C CA . ALA A 1 169 ? 13.791 -2.348 -27.544 1.00 92.00 169 ALA A CA 1
ATOM 1315 C C . ALA A 1 169 ? 13.721 -3.654 -28.359 1.00 92.00 169 ALA A C 1
ATOM 1317 O O . ALA A 1 169 ? 13.883 -3.659 -29.577 1.00 92.00 169 ALA A O 1
ATOM 1318 N N . LYS A 1 170 ? 13.345 -4.770 -27.718 1.00 93.50 170 LYS A N 1
ATOM 1319 C CA . LYS A 1 170 ? 13.180 -6.076 -28.378 1.00 93.50 170 LYS A CA 1
ATOM 1320 C C . LYS A 1 170 ? 12.058 -6.114 -29.424 1.00 93.50 170 LYS A C 1
ATOM 1322 O O . LYS A 1 170 ? 12.083 -6.966 -30.310 1.00 93.50 170 LYS A O 1
ATOM 1327 N N . MET A 1 171 ? 11.039 -5.261 -29.319 1.00 92.06 171 MET A N 1
ATOM 1328 C CA . MET A 1 171 ? 10.024 -5.148 -30.374 1.00 92.06 171 MET A CA 1
ATOM 1329 C C . MET A 1 171 ? 10.593 -4.461 -31.616 1.00 92.06 171 MET A C 1
ATOM 1331 O O . MET A 1 171 ? 10.257 -4.864 -32.727 1.00 92.06 171 MET A O 1
ATOM 1335 N N . LEU A 1 172 ? 11.465 -3.471 -31.428 1.00 91.12 172 LEU A N 1
ATOM 1336 C CA . LEU A 1 172 ? 12.063 -2.691 -32.511 1.00 91.12 172 LEU A CA 1
ATOM 1337 C C . LEU A 1 172 ? 13.197 -3.419 -33.230 1.00 91.12 172 LEU A C 1
ATOM 1339 O O . LEU A 1 172 ? 13.393 -3.188 -34.413 1.00 91.12 172 LEU A O 1
ATOM 1343 N N . THR A 1 173 ? 13.856 -4.396 -32.603 1.00 87.12 173 THR A N 1
ATOM 1344 C CA . THR A 1 173 ? 14.815 -5.258 -33.327 1.00 87.12 173 THR A CA 1
ATOM 1345 C C . THR A 1 173 ? 14.176 -6.081 -34.452 1.00 87.12 173 THR A C 1
ATOM 1347 O O . THR A 1 173 ? 14.882 -6.679 -35.260 1.00 87.12 173 THR A O 1
ATOM 1350 N N . LYS A 1 174 ? 12.840 -6.142 -34.508 1.00 87.81 174 LYS A N 1
ATOM 1351 C CA . LYS A 1 174 ? 12.076 -6.786 -35.586 1.00 87.81 174 LYS A CA 1
ATOM 1352 C C . LYS A 1 174 ? 11.681 -5.818 -36.705 1.00 87.81 174 LYS A C 1
ATOM 1354 O O . LYS A 1 174 ? 10.937 -6.211 -37.600 1.00 87.81 174 LYS A O 1
ATOM 1359 N N . THR A 1 175 ? 12.109 -4.563 -36.633 1.00 88.25 175 THR A N 1
ATOM 1360 C CA . THR A 1 175 ? 11.817 -3.514 -37.612 1.00 88.25 175 THR A CA 1
ATOM 1361 C C . THR A 1 175 ? 13.126 -2.910 -38.129 1.00 88.25 175 THR A C 1
ATOM 1363 O O . THR A 1 175 ? 14.194 -3.159 -37.578 1.00 88.25 175 THR A O 1
ATOM 1366 N N . ASN A 1 176 ? 13.057 -2.093 -39.184 1.00 88.12 176 ASN A N 1
ATOM 1367 C CA . ASN A 1 176 ? 14.210 -1.332 -39.692 1.00 88.12 176 ASN A CA 1
ATOM 1368 C C . ASN A 1 176 ? 14.422 -0.026 -38.903 1.00 88.12 176 ASN A C 1
ATOM 1370 O O . ASN A 1 176 ? 14.752 1.007 -39.486 1.00 88.12 176 ASN A O 1
ATOM 1374 N N . PHE A 1 177 ? 14.140 -0.031 -37.597 1.00 87.81 177 PHE A N 1
ATOM 1375 C CA . PHE A 1 177 ? 14.315 1.159 -36.776 1.00 87.81 177 PHE A CA 1
ATOM 1376 C C . PHE A 1 177 ? 15.818 1.459 -36.624 1.00 87.81 177 PHE A C 1
ATOM 1378 O O . PHE A 1 177 ? 16.582 0.544 -36.318 1.00 87.81 177 PHE A O 1
ATOM 1385 N N . PRO A 1 178 ? 16.266 2.706 -36.861 1.00 86.56 178 PRO A N 1
ATOM 1386 C CA . PRO A 1 178 ? 17.692 3.019 -36.977 1.00 86.56 178 PRO A CA 1
ATOM 1387 C C . PRO A 1 178 ? 18.447 3.037 -35.640 1.00 86.56 178 PRO A C 1
ATOM 1389 O O . PRO A 1 178 ? 19.674 3.051 -35.647 1.00 86.56 178 PRO A O 1
ATOM 1392 N N . TYR A 1 179 ? 17.743 3.034 -34.504 1.00 88.00 179 TYR A N 1
ATOM 1393 C CA . TYR A 1 179 ? 18.345 3.093 -33.168 1.00 88.00 179 TYR A CA 1
ATOM 1394 C C . TYR A 1 179 ? 17.977 1.875 -32.312 1.00 88.00 179 TYR A C 1
ATOM 1396 O O . TYR A 1 179 ? 17.172 1.030 -32.701 1.00 88.00 179 TYR A O 1
ATOM 1404 N N . ALA A 1 180 ? 18.551 1.786 -31.110 1.00 85.88 180 ALA A N 1
ATOM 1405 C CA . ALA A 1 180 ? 18.293 0.675 -30.191 1.00 85.88 180 ALA A CA 1
ATOM 1406 C C . ALA A 1 180 ? 16.842 0.639 -29.671 1.00 85.88 180 ALA A C 1
ATOM 1408 O O . ALA A 1 180 ? 16.287 -0.436 -29.434 1.00 85.88 180 ALA A O 1
ATOM 1409 N N . THR A 1 181 ? 16.232 1.807 -29.460 1.00 91.25 181 THR A N 1
ATOM 1410 C CA . THR A 1 181 ? 14.842 1.947 -29.017 1.00 91.25 181 THR A CA 1
ATOM 1411 C C . THR A 1 181 ? 14.325 3.345 -29.340 1.00 91.25 181 THR A C 1
ATOM 1413 O O . THR A 1 181 ? 15.115 4.280 -29.403 1.00 91.25 181 THR A O 1
ATOM 1416 N N . ASP A 1 182 ? 13.016 3.501 -29.527 1.00 90.06 182 ASP A N 1
ATOM 1417 C CA . ASP A 1 182 ? 12.371 4.817 -29.580 1.00 90.06 182 ASP A CA 1
ATOM 1418 C C . ASP A 1 182 ? 11.939 5.318 -28.200 1.00 90.06 182 ASP A C 1
ATOM 1420 O O . ASP A 1 182 ? 11.710 6.508 -28.058 1.00 90.06 182 ASP A O 1
ATOM 1424 N N . ALA A 1 183 ? 11.906 4.433 -27.197 1.00 90.50 183 ALA A N 1
ATOM 1425 C CA . ALA A 1 183 ? 11.642 4.760 -25.802 1.00 90.50 183 ALA A CA 1
ATOM 1426 C C . ALA A 1 183 ? 12.739 4.166 -24.913 1.00 90.50 183 ALA A C 1
ATOM 1428 O O . ALA A 1 183 ? 12.773 2.960 -24.637 1.00 90.50 183 ALA A O 1
ATOM 1429 N N . SER A 1 184 ? 13.683 5.011 -24.506 1.00 90.38 184 SER A N 1
ATOM 1430 C CA . SER A 1 184 ? 14.825 4.669 -23.641 1.00 90.38 184 SER A CA 1
ATOM 1431 C C . SER A 1 184 ? 14.510 4.812 -22.150 1.00 90.38 184 SER A C 1
ATOM 1433 O O . SER A 1 184 ? 15.300 4.392 -21.303 1.00 90.38 184 SER A O 1
ATOM 1435 N N . ILE A 1 185 ? 13.353 5.394 -21.831 1.00 91.25 185 ILE A N 1
ATOM 1436 C CA . ILE A 1 185 ? 12.900 5.689 -20.477 1.00 91.25 185 ILE A CA 1
ATOM 1437 C C . ILE A 1 185 ? 11.690 4.817 -20.146 1.00 91.25 185 ILE A C 1
ATOM 1439 O O . ILE A 1 185 ? 10.750 4.699 -20.930 1.00 91.25 185 ILE A O 1
ATOM 1443 N N . ALA A 1 186 ? 11.678 4.253 -18.941 1.00 92.56 186 ALA A N 1
ATOM 1444 C CA . ALA A 1 186 ? 10.503 3.587 -18.396 1.00 92.56 186 ALA A CA 1
ATOM 1445 C C . ALA A 1 186 ? 10.208 4.097 -16.989 1.00 92.56 186 ALA A C 1
ATOM 1447 O O . ALA A 1 186 ? 11.121 4.282 -16.186 1.00 92.56 186 ALA A O 1
ATOM 1448 N N . PHE A 1 187 ? 8.924 4.268 -16.678 1.00 90.50 187 PHE A N 1
ATOM 1449 C CA . PHE A 1 187 ? 8.457 4.638 -15.347 1.00 90.50 187 PHE A CA 1
ATOM 1450 C C . PHE A 1 187 ? 7.360 3.698 -14.870 1.00 90.50 187 PHE A C 1
ATOM 1452 O O . PHE A 1 187 ? 6.451 3.336 -15.616 1.00 90.50 187 PHE A O 1
ATOM 1459 N N . LEU A 1 188 ? 7.401 3.379 -13.583 1.00 90.88 188 LEU A N 1
ATOM 1460 C CA . LEU A 1 188 ? 6.361 2.646 -12.882 1.00 90.88 188 LEU A CA 1
ATOM 1461 C C . LEU A 1 188 ? 6.061 3.356 -11.565 1.00 90.88 188 LEU A C 1
ATOM 1463 O O . LEU A 1 188 ? 6.958 3.627 -10.764 1.00 90.88 188 LEU A O 1
ATOM 1467 N N . ASN A 1 189 ? 4.786 3.632 -11.300 1.00 89.88 189 ASN A N 1
ATOM 1468 C CA . ASN A 1 189 ? 4.394 4.139 -9.994 1.00 89.88 189 ASN A CA 1
ATOM 1469 C C . ASN A 1 189 ? 4.610 3.049 -8.934 1.00 89.88 189 ASN A C 1
ATOM 1471 O O . ASN A 1 189 ? 4.171 1.908 -9.088 1.00 89.88 189 ASN A O 1
ATOM 1475 N N . SER A 1 190 ? 5.237 3.412 -7.818 1.00 90.44 190 SER A N 1
ATOM 1476 C CA . SER A 1 190 ? 5.535 2.477 -6.723 1.00 90.44 190 SER A CA 1
ATOM 1477 C C . SER A 1 190 ? 4.304 1.760 -6.161 1.00 90.44 190 SER A C 1
ATOM 1479 O O . SER A 1 190 ? 4.393 0.615 -5.726 1.00 90.44 190 SER A O 1
ATOM 1481 N N . ASP A 1 191 ? 3.129 2.390 -6.232 1.00 87.50 191 ASP A N 1
ATOM 1482 C CA . ASP A 1 191 ? 1.863 1.781 -5.825 1.00 87.50 191 ASP A CA 1
ATOM 1483 C C . ASP A 1 191 ? 1.412 0.610 -6.701 1.00 87.50 191 ASP A C 1
ATOM 1485 O O . ASP A 1 191 ? 0.585 -0.179 -6.244 1.00 87.50 191 ASP A O 1
ATOM 1489 N N . GLY A 1 192 ? 1.950 0.458 -7.912 1.00 90.06 192 GLY A N 1
ATOM 1490 C CA . GLY A 1 192 ? 1.746 -0.726 -8.746 1.00 90.06 192 GLY A CA 1
ATOM 1491 C C . GLY A 1 192 ? 2.473 -1.969 -8.221 1.00 90.06 192 GLY A C 1
ATOM 1492 O O . GLY A 1 192 ? 2.074 -3.081 -8.554 1.00 90.06 192 GLY A O 1
ATOM 1493 N N . ILE A 1 193 ? 3.485 -1.794 -7.361 1.00 93.81 193 ILE A N 1
ATOM 1494 C CA . ILE A 1 193 ? 4.328 -2.864 -6.813 1.00 93.81 193 ILE A CA 1
ATOM 1495 C C . ILE A 1 193 ? 3.790 -3.287 -5.442 1.00 93.81 193 ILE A C 1
ATOM 1497 O O . ILE A 1 193 ? 3.896 -2.565 -4.449 1.00 93.81 193 ILE A O 1
ATOM 1501 N N . ARG A 1 194 ? 3.194 -4.479 -5.379 1.00 92.94 194 ARG A N 1
ATOM 1502 C CA . ARG A 1 194 ? 2.362 -4.937 -4.253 1.00 92.94 194 ARG A CA 1
ATOM 1503 C C . ARG A 1 194 ? 2.988 -6.029 -3.386 1.00 92.94 194 ARG A C 1
ATOM 1505 O O . ARG A 1 194 ? 2.337 -6.501 -2.459 1.00 92.94 194 ARG A O 1
ATOM 1512 N N . ALA A 1 195 ? 4.253 -6.368 -3.599 1.00 93.62 195 ALA A N 1
ATOM 1513 C CA . ALA A 1 195 ? 5.002 -7.230 -2.691 1.00 93.62 195 ALA A CA 1
ATOM 1514 C C . ALA A 1 195 ? 6.513 -7.077 -2.897 1.00 93.62 195 ALA A C 1
ATOM 1516 O O . ALA A 1 195 ? 6.957 -6.578 -3.930 1.00 93.62 195 ALA A O 1
ATOM 1517 N N . SER A 1 196 ? 7.284 -7.545 -1.915 1.00 94.62 196 SER A N 1
ATOM 1518 C CA . SER A 1 196 ? 8.676 -7.957 -2.122 1.00 94.62 196 SER A CA 1
ATOM 1519 C C . SER A 1 196 ? 8.720 -9.433 -2.525 1.00 94.62 196 SER A C 1
ATOM 1521 O O . SER A 1 196 ? 7.801 -10.189 -2.206 1.00 94.62 196 SER A O 1
ATOM 1523 N N . ILE A 1 197 ? 9.815 -9.861 -3.153 1.00 95.81 197 ILE A N 1
ATOM 1524 C CA . ILE A 1 197 ? 10.149 -11.283 -3.292 1.00 95.81 197 ILE A CA 1
ATOM 1525 C C . ILE A 1 197 ? 11.379 -11.551 -2.431 1.00 95.81 197 ILE A C 1
ATOM 1527 O O . ILE A 1 197 ? 12.497 -11.156 -2.774 1.00 95.81 197 ILE A O 1
ATOM 1531 N N . ASP A 1 198 ? 11.162 -12.203 -1.290 1.00 92.62 198 ASP A N 1
ATOM 1532 C CA . ASP A 1 198 ? 12.248 -12.568 -0.387 1.00 92.62 198 ASP A CA 1
ATOM 1533 C C . ASP A 1 198 ? 13.151 -13.633 -1.009 1.00 92.62 198 ASP A C 1
ATOM 1535 O O . ASP A 1 198 ? 12.705 -14.535 -1.727 1.00 92.62 198 ASP A O 1
ATOM 1539 N N . LYS A 1 199 ? 14.448 -13.539 -0.707 1.00 91.00 199 LYS A N 1
ATOM 1540 C CA . LYS A 1 199 ? 15.428 -14.541 -1.119 1.00 91.00 199 LYS A CA 1
ATOM 1541 C C . LYS A 1 199 ? 15.159 -15.844 -0.366 1.00 91.00 199 LYS A C 1
ATOM 1543 O O . LYS A 1 199 ? 15.453 -15.952 0.822 1.00 91.00 199 LYS A O 1
ATOM 1548 N N . LYS A 1 200 ? 14.629 -16.837 -1.077 1.00 89.44 200 LYS A N 1
ATOM 1549 C CA . LYS A 1 200 ? 14.483 -18.218 -0.597 1.00 89.44 200 LYS A CA 1
ATOM 1550 C C . LYS A 1 200 ? 15.810 -18.970 -0.755 1.00 89.44 200 LYS A C 1
ATOM 1552 O O . LYS A 1 200 ? 16.651 -18.576 -1.564 1.00 89.44 200 LYS A O 1
ATOM 1557 N N . SER A 1 201 ? 15.994 -20.060 -0.011 1.00 91.81 201 SER A N 1
ATOM 1558 C CA . SER A 1 201 ? 17.194 -20.910 -0.099 1.00 91.81 201 SER A CA 1
ATOM 1559 C C . SER A 1 201 ? 17.395 -21.522 -1.491 1.00 91.81 201 SER A C 1
ATOM 1561 O O . SER A 1 201 ? 18.525 -21.640 -1.953 1.00 91.81 201 SER A O 1
ATOM 1563 N N . ASP A 1 202 ? 16.304 -21.850 -2.184 1.00 91.94 202 ASP A N 1
ATOM 1564 C CA . ASP A 1 202 ? 16.297 -22.375 -3.555 1.00 91.94 202 ASP A CA 1
ATOM 1565 C C . ASP A 1 202 ? 16.366 -21.275 -4.639 1.00 91.94 202 ASP A C 1
ATOM 1567 O O . ASP A 1 202 ? 16.544 -21.564 -5.828 1.00 91.94 202 ASP A O 1
ATOM 1571 N N . GLY A 1 203 ? 16.226 -20.009 -4.232 1.00 93.12 203 GLY A N 1
ATOM 1572 C CA . GLY A 1 203 ? 16.162 -18.836 -5.101 1.00 93.12 203 GLY A CA 1
ATOM 1573 C C . GLY A 1 203 ? 14.976 -18.825 -6.069 1.00 93.12 203 GLY A C 1
ATOM 1574 O O . GLY A 1 203 ? 14.953 -17.978 -6.960 1.00 93.12 203 GLY A O 1
ATOM 1575 N N . LEU A 1 204 ? 14.016 -19.750 -5.955 1.00 95.75 204 LEU A N 1
ATOM 1576 C CA . LEU A 1 204 ? 12.965 -19.930 -6.955 1.00 95.75 204 LEU A CA 1
ATOM 1577 C C . LEU A 1 204 ? 11.918 -18.812 -6.874 1.00 95.75 204 LEU A C 1
ATOM 1579 O O . LEU A 1 204 ? 11.309 -18.575 -5.826 1.00 95.75 204 LEU A O 1
ATOM 1583 N N . ILE A 1 205 ? 11.648 -18.194 -8.023 1.00 95.56 205 ILE A N 1
ATOM 1584 C CA . ILE A 1 205 ? 10.528 -17.276 -8.231 1.00 95.56 205 ILE A CA 1
ATOM 1585 C C . ILE A 1 205 ? 9.441 -18.017 -8.999 1.00 95.56 205 ILE A C 1
ATOM 1587 O O . ILE A 1 205 ? 9.676 -18.561 -10.083 1.00 95.56 205 ILE A O 1
ATOM 1591 N N . ARG A 1 206 ? 8.238 -18.033 -8.429 1.00 94.88 206 ARG A N 1
ATOM 1592 C CA . ARG A 1 206 ? 7.077 -18.734 -8.976 1.00 94.88 206 ARG A CA 1
ATOM 1593 C C . ARG A 1 206 ? 6.016 -17.776 -9.494 1.00 94.88 206 ARG A C 1
ATOM 1595 O O . ARG A 1 206 ? 6.016 -16.586 -9.178 1.00 94.88 206 ARG A O 1
ATOM 1602 N N . GLN A 1 207 ? 5.054 -18.309 -10.241 1.00 93.44 207 GLN A N 1
ATOM 1603 C CA . GLN A 1 207 ? 3.944 -17.524 -10.778 1.00 93.44 207 GLN A CA 1
ATOM 1604 C C . GLN A 1 207 ? 3.146 -16.799 -9.683 1.00 93.44 207 GLN A C 1
ATOM 1606 O O . GLN A 1 207 ? 2.730 -15.657 -9.888 1.00 93.44 207 GLN A O 1
ATOM 1611 N N . LYS A 1 208 ? 2.948 -17.406 -8.502 1.00 92.12 208 LYS A N 1
ATOM 1612 C CA . LYS A 1 208 ? 2.304 -16.703 -7.379 1.00 92.12 208 LYS A CA 1
ATOM 1613 C C . LYS A 1 208 ? 3.107 -15.499 -6.891 1.00 92.12 208 LYS A C 1
ATOM 1615 O O . LYS A 1 208 ? 2.491 -14.506 -6.531 1.00 92.12 208 LYS A O 1
ATOM 1620 N N . ASP A 1 209 ? 4.440 -15.573 -6.896 1.00 94.12 209 ASP A N 1
ATOM 1621 C CA . ASP A 1 209 ? 5.291 -14.485 -6.408 1.00 94.12 209 ASP A CA 1
ATOM 1622 C C . ASP A 1 209 ? 5.111 -13.266 -7.333 1.00 94.12 209 ASP A C 1
ATOM 1624 O O . ASP A 1 209 ? 4.858 -12.161 -6.862 1.00 94.12 209 ASP A O 1
ATOM 1628 N N . ILE A 1 210 ? 5.086 -13.485 -8.656 1.00 92.69 210 ILE A N 1
ATOM 1629 C CA . ILE A 1 210 ? 4.801 -12.426 -9.639 1.00 92.69 210 ILE A CA 1
ATOM 1630 C C . ILE A 1 210 ? 3.377 -11.875 -9.492 1.00 92.69 210 ILE A C 1
ATOM 1632 O O . ILE A 1 210 ? 3.195 -10.661 -9.514 1.00 92.69 210 ILE A O 1
ATOM 1636 N N . ARG A 1 211 ? 2.365 -12.733 -9.285 1.00 91.75 211 ARG A N 1
ATOM 1637 C CA . ARG A 1 211 ? 0.975 -12.287 -9.055 1.00 91.75 211 ARG A CA 1
ATOM 1638 C C . ARG A 1 211 ? 0.811 -11.468 -7.775 1.00 91.75 211 ARG A C 1
ATOM 1640 O O . ARG A 1 211 ? -0.057 -10.605 -7.728 1.00 91.75 211 ARG A O 1
ATOM 1647 N N . LEU A 1 212 ? 1.611 -11.733 -6.745 1.00 92.50 212 LEU A N 1
ATOM 1648 C CA . LEU A 1 212 ? 1.618 -10.935 -5.519 1.00 92.50 212 LEU A CA 1
ATOM 1649 C C . LEU A 1 212 ? 2.280 -9.571 -5.738 1.00 92.50 212 LEU A C 1
ATOM 1651 O O . LEU A 1 212 ? 1.810 -8.584 -5.183 1.00 92.50 212 LEU A O 1
ATOM 1655 N N . VAL A 1 213 ? 3.335 -9.500 -6.556 1.00 94.81 213 VAL A N 1
ATOM 1656 C CA . VAL A 1 213 ? 4.011 -8.237 -6.896 1.00 94.81 213 VAL A CA 1
ATOM 1657 C C . VAL A 1 213 ? 3.162 -7.379 -7.834 1.00 94.81 213 VAL A C 1
ATOM 1659 O O . VAL A 1 213 ? 2.997 -6.191 -7.572 1.00 94.81 213 VAL A O 1
ATOM 1662 N N . LEU A 1 214 ? 2.609 -7.966 -8.897 1.00 93.88 214 LEU A N 1
ATOM 1663 C CA . LEU A 1 214 ? 1.804 -7.299 -9.926 1.00 93.88 214 LEU A CA 1
ATOM 1664 C C . LEU A 1 214 ? 0.402 -7.931 -10.009 1.00 93.88 214 LEU A C 1
ATOM 1666 O O . LEU A 1 214 ? 0.093 -8.655 -10.958 1.00 93.88 214 LEU A O 1
ATOM 1670 N N . PRO A 1 215 ? -0.476 -7.687 -9.022 1.00 92.44 215 PRO A N 1
ATOM 1671 C CA . PRO A 1 215 ? -1.808 -8.292 -8.987 1.00 92.44 215 PRO A CA 1
ATOM 1672 C C . PRO A 1 215 ? -2.777 -7.658 -9.988 1.00 92.44 215 PRO A C 1
ATOM 1674 O O . PRO A 1 215 ? -3.846 -8.206 -10.257 1.00 92.44 215 PRO A O 1
ATOM 1677 N N . PHE A 1 216 ? -2.429 -6.491 -10.528 1.00 91.19 216 PHE A N 1
ATOM 1678 C CA . PHE A 1 216 ? -3.246 -5.780 -11.496 1.00 91.19 216 PHE A CA 1
ATOM 1679 C C . PHE A 1 216 ? -2.854 -6.194 -12.911 1.00 91.19 216 PHE A C 1
ATOM 1681 O O . PHE A 1 216 ? -1.674 -6.273 -13.245 1.00 91.19 216 PHE A O 1
ATOM 1688 N N . LYS A 1 217 ? -3.853 -6.416 -13.770 1.00 84.69 217 LYS A N 1
ATOM 1689 C CA . LYS A 1 217 ? -3.651 -6.668 -15.205 1.00 84.69 217 LYS A CA 1
ATOM 1690 C C . LYS A 1 217 ? -3.347 -5.357 -15.942 1.00 84.69 217 LYS A C 1
ATOM 1692 O O . LYS A 1 217 ? -4.081 -4.960 -16.846 1.00 84.69 217 LYS A O 1
ATOM 1697 N N . THR A 1 218 ? -2.309 -4.656 -15.501 1.00 83.88 218 THR A N 1
ATOM 1698 C CA . THR A 1 218 ? -1.899 -3.366 -16.056 1.00 83.88 218 THR A CA 1
ATOM 1699 C C . THR A 1 218 ? -1.241 -3.579 -17.414 1.00 83.88 218 THR A C 1
ATOM 1701 O O . THR A 1 218 ? -0.418 -4.478 -17.581 1.00 83.88 218 THR A O 1
ATOM 1704 N N . LYS A 1 219 ? -1.614 -2.753 -18.392 1.00 88.62 219 LYS A N 1
ATOM 1705 C CA . LYS A 1 219 ? -0.952 -2.703 -19.697 1.00 88.62 219 LYS A CA 1
ATOM 1706 C C . LYS A 1 219 ? 0.196 -1.700 -19.647 1.00 88.62 219 LYS A C 1
ATOM 1708 O O . LYS A 1 219 ? 0.077 -0.662 -19.002 1.00 88.62 219 LYS A O 1
ATOM 1713 N N . VAL A 1 220 ? 1.281 -2.017 -20.343 1.00 90.12 220 VAL A N 1
ATOM 1714 C CA . VAL A 1 220 ? 2.397 -1.095 -20.573 1.00 90.12 220 VAL A CA 1
ATOM 1715 C C . VAL A 1 220 ? 2.104 -0.308 -21.847 1.00 90.12 220 VAL A C 1
ATOM 1717 O O . VAL A 1 220 ? 1.702 -0.899 -22.850 1.00 90.12 220 VAL A O 1
ATOM 1720 N N . PHE A 1 221 ? 2.286 1.008 -21.793 1.00 91.12 221 PHE A N 1
ATOM 1721 C CA . PHE A 1 221 ? 2.081 1.917 -22.916 1.00 91.12 221 PHE A CA 1
ATOM 1722 C C . PHE A 1 221 ? 3.357 2.712 -23.174 1.00 91.12 221 PHE A C 1
ATOM 1724 O O . PHE A 1 221 ? 4.073 3.045 -22.232 1.00 91.12 221 PHE A O 1
ATOM 1731 N N . VAL A 1 222 ? 3.600 3.018 -24.446 1.00 91.12 222 VAL A N 1
ATOM 1732 C CA . VAL A 1 222 ? 4.580 4.020 -24.872 1.00 91.12 222 VAL A CA 1
ATOM 1733 C C . VAL A 1 222 ? 3.810 5.320 -25.058 1.00 91.12 222 VAL A C 1
ATOM 1735 O O . VAL A 1 222 ? 2.760 5.317 -25.706 1.00 91.12 222 VAL A O 1
ATOM 1738 N N . VAL A 1 223 ? 4.270 6.390 -24.418 1.00 88.38 223 VAL A N 1
ATOM 1739 C CA . VAL A 1 223 ? 3.598 7.690 -24.425 1.00 88.38 223 VAL A CA 1
ATOM 1740 C C . VAL A 1 223 ? 4.624 8.792 -24.594 1.00 88.38 223 VAL A C 1
ATOM 1742 O O . VAL A 1 223 ? 5.669 8.769 -23.954 1.00 88.38 223 VAL A O 1
ATOM 1745 N N . GLU A 1 224 ? 4.271 9.790 -25.392 1.00 84.00 224 GLU A N 1
ATOM 1746 C CA . GLU A 1 224 ? 5.038 11.022 -25.495 1.00 84.00 224 GLU A CA 1
ATOM 1747 C C . GLU A 1 224 ? 4.596 11.970 -24.372 1.00 84.00 224 GLU A C 1
ATOM 1749 O O . GLU A 1 224 ? 3.401 12.252 -24.221 1.00 84.00 224 GLU A O 1
ATOM 1754 N N . MET A 1 225 ? 5.524 12.439 -23.532 1.00 76.75 225 MET A N 1
ATOM 1755 C CA . MET A 1 225 ? 5.153 13.270 -22.382 1.00 76.75 225 MET A CA 1
ATOM 1756 C C . MET A 1 225 ? 6.159 14.367 -22.028 1.00 76.75 225 MET A C 1
ATOM 1758 O O . MET A 1 225 ? 7.363 14.240 -22.236 1.00 76.75 225 MET A O 1
ATOM 1762 N N . LYS A 1 226 ? 5.639 15.443 -21.422 1.00 67.69 226 LYS A N 1
ATOM 1763 C CA . LYS A 1 226 ? 6.414 16.533 -20.814 1.00 67.69 226 LYS A CA 1
ATOM 1764 C C . LYS A 1 226 ? 6.415 16.373 -19.291 1.00 67.69 226 LYS A C 1
ATOM 1766 O O . LYS A 1 226 ? 5.479 16.801 -18.620 1.00 67.69 226 LYS A O 1
ATOM 1771 N N . GLY A 1 227 ? 7.471 15.754 -18.761 1.00 60.78 227 GLY A N 1
ATOM 1772 C CA . GLY A 1 227 ? 7.681 15.544 -17.321 1.00 60.78 227 GLY A CA 1
ATOM 1773 C C . GLY A 1 227 ? 6.764 14.490 -16.682 1.00 60.78 227 GLY A C 1
ATOM 1774 O O . GLY A 1 227 ? 5.816 14.017 -17.296 1.00 60.78 227 GLY A O 1
ATOM 1775 N N . ALA A 1 228 ? 7.040 14.114 -15.427 1.00 55.50 228 ALA A N 1
ATOM 1776 C CA . ALA A 1 228 ? 6.259 13.121 -14.680 1.00 55.50 228 ALA A CA 1
ATOM 1777 C C . ALA A 1 228 ? 6.121 13.491 -13.187 1.00 55.50 228 ALA A C 1
ATOM 1779 O O . ALA A 1 228 ? 6.938 14.233 -12.640 1.00 55.50 228 ALA A O 1
ATOM 1780 N N . GLY A 1 229 ? 5.077 12.982 -12.516 1.00 52.22 229 GLY A N 1
ATOM 1781 C CA . GLY A 1 229 ? 4.787 13.249 -11.100 1.00 52.22 229 GLY A CA 1
ATOM 1782 C C . GLY A 1 229 ? 4.563 11.974 -10.278 1.00 52.22 229 GLY A C 1
ATOM 1783 O O . GLY A 1 229 ? 3.919 11.038 -10.740 1.00 52.22 229 GLY A O 1
ATOM 1784 N N . GLY A 1 230 ? 5.071 11.953 -9.040 1.00 60.34 230 GLY A N 1
ATOM 1785 C CA . GLY A 1 230 ? 4.971 10.823 -8.102 1.00 60.34 230 GLY A CA 1
ATOM 1786 C C . GLY A 1 230 ? 6.333 10.231 -7.719 1.00 60.34 230 GLY A C 1
ATOM 1787 O O . GLY A 1 230 ? 7.363 10.662 -8.227 1.00 60.34 230 GLY A O 1
ATOM 1788 N N . ILE A 1 231 ? 6.346 9.254 -6.801 1.00 66.00 231 ILE A N 1
ATOM 1789 C CA . ILE A 1 231 ? 7.537 8.421 -6.562 1.00 66.00 231 ILE A CA 1
ATOM 1790 C C . ILE A 1 231 ? 7.522 7.316 -7.611 1.00 66.00 231 ILE A C 1
ATOM 1792 O O . ILE A 1 231 ? 6.734 6.364 -7.521 1.00 66.00 231 ILE A O 1
ATOM 1796 N N . LEU A 1 232 ? 8.361 7.504 -8.623 1.00 84.62 232 LEU A N 1
ATOM 1797 C CA . LEU A 1 232 ? 8.483 6.627 -9.774 1.00 84.62 232 LEU A CA 1
ATOM 1798 C C . LEU A 1 232 ? 9.711 5.744 -9.595 1.00 84.62 232 LEU A C 1
ATOM 1800 O O . LEU A 1 232 ? 10.793 6.232 -9.284 1.00 84.62 232 LEU A O 1
ATOM 1804 N N . GLN A 1 233 ? 9.523 4.448 -9.799 1.00 93.19 233 GLN A N 1
ATOM 1805 C CA . GLN A 1 233 ? 10.624 3.552 -10.118 1.00 93.19 233 GLN A CA 1
ATOM 1806 C C . GLN A 1 233 ? 10.910 3.717 -11.607 1.00 93.19 233 GLN A C 1
ATOM 1808 O O . GLN A 1 233 ? 9.965 3.872 -12.389 1.00 93.19 233 GLN A O 1
ATOM 1813 N N . MET A 1 234 ? 12.182 3.759 -11.989 1.00 92.81 234 MET A N 1
ATOM 1814 C CA . MET A 1 234 ? 12.568 4.220 -13.318 1.00 92.81 234 MET A CA 1
ATOM 1815 C C . MET A 1 234 ? 13.737 3.440 -13.905 1.00 92.81 234 MET A C 1
ATOM 1817 O O . MET A 1 234 ? 14.557 2.903 -13.167 1.00 92.81 234 MET A O 1
ATOM 1821 N N . ALA A 1 235 ? 13.804 3.425 -15.233 1.00 94.94 235 ALA A N 1
ATOM 1822 C CA . ALA A 1 235 ? 14.959 3.006 -16.016 1.00 94.94 235 ALA A CA 1
ATOM 1823 C C . ALA A 1 235 ? 15.298 4.115 -17.016 1.00 94.94 235 ALA A C 1
ATOM 1825 O O . ALA A 1 235 ? 14.405 4.833 -17.473 1.00 94.94 235 ALA A O 1
ATOM 1826 N N . GLY A 1 236 ? 16.586 4.270 -17.330 1.00 92.44 236 GLY A N 1
ATOM 1827 C CA . GLY A 1 236 ? 17.057 5.294 -18.267 1.00 92.44 236 GLY A CA 1
ATOM 1828 C C . GLY A 1 236 ? 16.988 6.728 -17.732 1.00 92.44 236 GLY A C 1
ATOM 1829 O O . GLY A 1 236 ? 17.065 7.667 -18.518 1.00 92.44 236 GLY A O 1
ATOM 1830 N N . VAL A 1 237 ? 16.849 6.927 -16.415 1.00 91.56 237 VAL A N 1
ATOM 1831 C CA . VAL A 1 237 ? 16.783 8.258 -15.787 1.00 91.56 237 VAL A CA 1
ATOM 1832 C C . VAL A 1 237 ? 17.638 8.292 -14.527 1.00 91.56 237 VAL A C 1
ATOM 1834 O O . VAL A 1 237 ? 17.544 7.409 -13.678 1.00 91.56 237 VAL A O 1
ATOM 1837 N N . LYS A 1 238 ? 18.448 9.341 -14.388 1.00 91.75 238 LYS A N 1
ATOM 1838 C CA . LYS A 1 238 ? 19.142 9.705 -13.151 1.00 91.75 238 LYS A CA 1
ATOM 1839 C C . LYS A 1 238 ? 18.532 10.991 -12.629 1.00 91.75 238 LYS A C 1
ATOM 1841 O O . LYS A 1 238 ? 18.451 11.987 -13.345 1.00 91.75 238 LYS A O 1
ATOM 1846 N N . VAL A 1 239 ? 18.093 10.965 -11.380 1.00 88.50 239 VAL A N 1
ATOM 1847 C CA . VAL A 1 239 ? 17.407 12.093 -10.760 1.00 88.50 239 VAL A CA 1
ATOM 1848 C C . VAL A 1 239 ? 17.792 12.207 -9.298 1.00 88.50 239 VAL A C 1
ATOM 1850 O O . VAL A 1 239 ? 17.955 11.212 -8.593 1.00 88.50 239 VAL A O 1
ATOM 1853 N N . THR A 1 240 ? 17.892 13.443 -8.826 1.00 89.62 240 THR A N 1
ATOM 1854 C CA . THR A 1 240 ? 18.019 13.756 -7.406 1.00 89.62 240 THR A CA 1
ATOM 1855 C C . THR A 1 240 ? 16.790 14.524 -6.934 1.00 89.62 240 THR A C 1
ATOM 1857 O O . THR A 1 240 ? 16.163 15.267 -7.693 1.00 89.62 240 THR A O 1
ATOM 1860 N N . TYR A 1 241 ? 16.427 14.343 -5.663 1.00 88.38 241 TYR A N 1
ATOM 1861 C CA . TYR A 1 241 ? 15.313 15.058 -5.049 1.00 88.38 241 TYR A CA 1
ATOM 1862 C C . TYR A 1 241 ? 15.752 15.777 -3.777 1.00 88.38 241 TYR A C 1
ATOM 1864 O O . TYR A 1 241 ? 16.348 15.182 -2.881 1.00 88.38 241 TYR A O 1
ATOM 1872 N N . ASN A 1 242 ? 15.368 17.046 -3.641 1.00 89.81 242 ASN A N 1
ATOM 1873 C CA . ASN A 1 242 ? 15.481 17.797 -2.398 1.00 89.81 242 ASN A CA 1
ATOM 1874 C C . ASN A 1 242 ? 14.127 17.827 -1.675 1.00 89.81 242 ASN A C 1
ATOM 1876 O O . ASN A 1 242 ? 13.286 18.697 -1.913 1.00 89.81 242 ASN A O 1
ATOM 1880 N N . ILE A 1 243 ? 13.930 16.892 -0.743 1.00 87.50 243 ILE A N 1
ATOM 1881 C CA . ILE A 1 243 ? 12.678 16.751 0.021 1.00 87.50 243 ILE A CA 1
ATOM 1882 C C . ILE A 1 243 ? 12.378 17.930 0.958 1.00 87.50 243 ILE A C 1
ATOM 1884 O O . ILE A 1 243 ? 11.235 18.073 1.396 1.00 87.50 243 ILE A O 1
ATOM 1888 N N . LYS A 1 244 ? 13.372 18.785 1.245 1.00 92.25 244 LYS A N 1
ATOM 1889 C CA . LYS A 1 244 ? 13.195 20.000 2.055 1.00 92.25 244 LYS A CA 1
ATOM 1890 C C . LYS A 1 244 ? 12.508 21.118 1.266 1.00 92.25 244 LYS A C 1
ATOM 1892 O O . LYS A 1 244 ? 11.920 22.008 1.874 1.00 92.25 244 LYS A O 1
ATOM 1897 N N . LYS A 1 245 ? 12.553 21.080 -0.072 1.00 91.75 245 LYS A N 1
ATOM 1898 C CA . LYS A 1 245 ? 11.844 22.044 -0.924 1.00 91.75 245 LYS A CA 1
ATOM 1899 C C . LYS A 1 245 ? 10.322 21.762 -0.932 1.00 91.75 245 LYS A C 1
ATOM 1901 O O . LYS A 1 245 ? 9.890 20.614 -0.734 1.00 91.75 245 LYS A O 1
ATOM 1906 N N . PRO A 1 246 ? 9.484 22.793 -1.159 1.00 91.94 246 PRO A N 1
ATOM 1907 C CA . PRO A 1 246 ? 8.033 22.630 -1.205 1.00 91.94 246 PRO A CA 1
ATOM 1908 C C . PRO A 1 246 ? 7.583 21.683 -2.333 1.00 91.94 246 PRO A C 1
ATOM 1910 O O . PRO A 1 246 ? 8.309 21.512 -3.319 1.00 91.94 246 PRO A O 1
ATOM 1913 N N . PRO A 1 247 ? 6.391 21.060 -2.214 1.00 87.94 247 PRO A N 1
ATOM 1914 C CA . PRO A 1 247 ? 5.810 20.248 -3.283 1.00 87.94 247 PRO A CA 1
ATOM 1915 C C . PRO A 1 247 ? 5.846 20.976 -4.636 1.00 87.94 247 PRO A C 1
ATOM 1917 O O . PRO A 1 247 ? 5.596 22.176 -4.700 1.00 87.94 247 PRO A O 1
ATOM 1920 N N . GLY A 1 248 ? 6.205 20.260 -5.704 1.00 84.50 248 GLY A N 1
ATOM 1921 C CA . GLY A 1 248 ? 6.399 20.834 -7.044 1.00 84.50 248 GLY A CA 1
ATOM 1922 C C . GLY A 1 248 ? 7.777 21.462 -7.296 1.00 84.50 248 GLY A C 1
ATOM 1923 O O . GLY A 1 248 ? 8.117 21.704 -8.444 1.00 84.50 248 GLY A O 1
ATOM 1924 N N . LYS A 1 249 ? 8.607 21.671 -6.262 1.00 87.75 249 LYS A N 1
ATOM 1925 C CA . LYS A 1 249 ? 9.968 22.237 -6.386 1.00 87.75 249 LYS A CA 1
ATOM 1926 C C . LYS A 1 249 ? 11.064 21.295 -5.883 1.00 87.75 249 LYS A C 1
ATOM 1928 O O . LYS A 1 249 ? 12.135 21.743 -5.498 1.00 87.75 249 LYS A O 1
ATOM 1933 N N . ARG A 1 250 ? 10.779 19.993 -5.804 1.00 88.88 250 ARG A N 1
ATOM 1934 C CA . ARG A 1 250 ? 11.681 19.002 -5.189 1.00 88.88 250 ARG A CA 1
ATOM 1935 C C . ARG A 1 250 ? 12.679 18.382 -6.152 1.00 88.88 250 ARG A C 1
ATOM 1937 O O . ARG A 1 250 ? 13.590 17.721 -5.676 1.00 88.88 250 ARG A O 1
ATOM 1944 N N . LEU A 1 251 ? 12.500 18.555 -7.456 1.00 86.62 251 LEU A N 1
ATOM 1945 C CA . LEU A 1 251 ? 13.425 18.035 -8.455 1.00 86.62 251 LEU A CA 1
ATOM 1946 C C . LEU A 1 251 ? 14.775 18.758 -8.332 1.00 86.62 251 LEU A C 1
ATOM 1948 O O . LEU A 1 251 ? 14.801 19.970 -8.103 1.00 86.62 251 LEU A O 1
ATOM 1952 N N . GLY A 1 252 ? 15.868 18.001 -8.383 1.00 84.88 252 GLY A N 1
ATOM 1953 C CA . GLY A 1 252 ? 17.218 18.547 -8.476 1.00 84.88 252 GLY A CA 1
ATOM 1954 C C . GLY A 1 252 ? 17.496 19.135 -9.857 1.00 84.88 252 GLY A C 1
ATOM 1955 O O . GLY A 1 252 ? 16.739 18.908 -10.798 1.00 84.88 252 GLY A O 1
ATOM 1956 N N . ASP A 1 253 ? 18.588 19.888 -9.960 1.00 82.81 253 ASP A N 1
ATOM 1957 C CA . ASP A 1 253 ? 18.936 20.615 -11.185 1.00 82.81 253 ASP A CA 1
ATOM 1958 C C . ASP A 1 253 ? 19.671 19.721 -12.213 1.00 82.81 253 ASP A C 1
ATOM 1960 O O . ASP A 1 253 ? 19.675 20.024 -13.400 1.00 82.81 253 ASP A O 1
ATOM 1964 N N . ASP A 1 254 ? 20.236 18.588 -11.773 1.00 84.69 254 ASP A N 1
ATOM 1965 C CA . ASP A 1 254 ? 20.929 17.594 -12.611 1.00 84.69 254 ASP A CA 1
ATOM 1966 C C . ASP A 1 254 ? 20.046 16.354 -12.814 1.00 84.69 254 ASP A C 1
ATOM 1968 O O . ASP A 1 254 ? 20.182 15.331 -12.136 1.00 84.69 254 ASP A O 1
ATOM 1972 N N . VAL A 1 255 ? 19.058 16.483 -13.700 1.00 87.25 255 VAL A N 1
ATOM 1973 C CA . VAL A 1 255 ? 18.281 15.343 -14.201 1.00 87.25 255 VAL A CA 1
ATOM 1974 C C . VAL A 1 255 ? 18.899 14.904 -15.513 1.00 87.25 255 VAL A C 1
ATOM 1976 O O . VAL A 1 255 ? 19.016 15.712 -16.432 1.00 87.25 255 VAL A O 1
ATOM 1979 N N . GLN A 1 256 ? 19.251 13.627 -15.615 1.00 90.31 256 GLN A N 1
ATOM 1980 C CA . GLN A 1 256 ? 19.820 13.054 -16.830 1.00 90.31 256 GLN A CA 1
ATOM 1981 C C . GLN A 1 256 ? 18.938 11.926 -17.338 1.00 90.31 256 GLN A C 1
ATOM 1983 O O . GLN A 1 256 ? 18.419 11.127 -16.557 1.00 90.31 256 GLN A O 1
ATOM 1988 N N . VAL A 1 257 ? 18.800 11.835 -18.651 1.00 90.19 257 VAL A N 1
ATOM 1989 C CA . VAL A 1 257 ? 17.990 10.822 -19.324 1.00 90.19 257 VAL A CA 1
ATOM 1990 C C . VAL A 1 257 ? 18.818 10.119 -20.385 1.00 90.19 257 VAL A C 1
ATOM 1992 O O . VAL A 1 257 ? 19.703 10.717 -20.989 1.00 90.19 257 VAL A O 1
ATOM 1995 N N . LEU A 1 258 ? 18.560 8.835 -20.585 1.00 91.44 258 LEU A N 1
ATOM 1996 C CA . LEU A 1 258 ? 19.228 8.041 -21.603 1.00 91.44 258 LEU A CA 1
ATOM 1997 C C . LEU A 1 258 ? 18.700 8.450 -22.984 1.00 91.44 258 LEU A C 1
ATOM 1999 O O . LEU A 1 258 ? 17.486 8.491 -23.180 1.00 91.44 258 LEU A O 1
ATOM 2003 N N . CYS A 1 259 ? 19.573 8.741 -23.944 1.00 88.12 259 CYS A N 1
ATOM 2004 C CA . CYS A 1 259 ? 19.142 9.069 -25.304 1.00 88.12 259 CYS A CA 1
ATOM 2005 C C . CYS A 1 259 ? 18.472 7.860 -25.993 1.00 88.12 259 CYS A C 1
ATOM 2007 O O . CYS A 1 259 ? 18.879 6.712 -25.802 1.00 88.12 259 CYS A O 1
ATOM 2009 N N . ALA A 1 260 ? 17.419 8.123 -26.776 1.00 86.62 260 ALA A N 1
ATOM 2010 C CA . ALA A 1 260 ? 16.751 7.127 -27.626 1.00 86.62 260 ALA A CA 1
ATOM 2011 C C . ALA A 1 260 ? 17.266 7.190 -29.077 1.00 86.62 260 ALA A C 1
ATOM 2013 O O . ALA A 1 260 ? 17.599 6.169 -29.673 1.00 86.62 260 ALA A O 1
ATOM 2014 N N . ASN A 1 261 ? 17.421 8.404 -29.617 1.00 83.06 261 ASN A N 1
ATOM 2015 C CA . ASN A 1 261 ? 17.884 8.657 -30.987 1.00 83.06 261 ASN A CA 1
ATOM 2016 C C . ASN A 1 261 ? 19.413 8.771 -31.072 1.00 83.06 261 ASN A C 1
ATOM 2018 O O . ASN A 1 261 ? 19.950 9.780 -31.527 1.00 83.06 261 ASN A O 1
ATOM 2022 N N . CYS A 1 262 ? 20.121 7.760 -30.582 1.00 85.12 262 CYS A N 1
ATOM 2023 C CA . CYS A 1 262 ? 21.579 7.721 -30.566 1.00 85.12 262 CYS A CA 1
ATOM 2024 C C . CYS A 1 262 ? 22.078 6.303 -30.863 1.00 85.12 262 CYS A C 1
ATOM 2026 O O . CYS A 1 262 ? 21.409 5.318 -30.550 1.00 85.12 262 CYS A O 1
ATOM 2028 N N . GLU A 1 263 ? 23.255 6.192 -31.482 1.00 84.31 263 GLU A N 1
ATOM 2029 C CA . GLU A 1 263 ? 23.855 4.889 -31.806 1.00 84.31 263 GLU A CA 1
ATOM 2030 C C . GLU A 1 263 ? 24.286 4.132 -30.544 1.00 84.31 263 GLU A C 1
ATOM 2032 O O . GLU A 1 263 ? 24.092 2.921 -30.434 1.00 84.31 263 GLU A O 1
ATOM 2037 N N . VAL A 1 264 ? 24.840 4.859 -29.571 1.00 87.25 264 VAL A N 1
ATOM 2038 C CA . VAL A 1 264 ? 25.271 4.325 -28.278 1.00 87.25 264 VAL A CA 1
ATOM 2039 C C . VAL A 1 264 ? 24.517 5.068 -27.174 1.00 87.25 264 VAL A C 1
ATOM 2041 O O . VAL A 1 264 ? 24.710 6.274 -27.038 1.00 87.25 264 VAL A O 1
ATOM 2044 N N . PRO A 1 265 ? 23.677 4.383 -26.373 1.00 88.44 265 PRO A N 1
ATOM 2045 C CA . PRO A 1 265 ? 22.918 5.024 -25.305 1.00 88.44 265 PRO A CA 1
ATOM 2046 C C . PRO A 1 265 ? 23.812 5.700 -24.256 1.00 88.44 265 PRO A C 1
ATOM 2048 O O . PRO A 1 265 ? 24.569 5.040 -23.540 1.00 88.44 265 PRO A O 1
ATOM 2051 N N . THR A 1 266 ? 23.678 7.017 -24.124 1.00 91.56 266 THR A N 1
ATOM 2052 C CA . THR A 1 266 ? 24.373 7.860 -23.143 1.00 91.56 266 THR A CA 1
ATOM 2053 C C . THR A 1 266 ? 23.382 8.707 -22.353 1.00 91.56 266 THR A C 1
ATOM 2055 O O . THR A 1 266 ? 22.282 9.005 -22.813 1.00 91.56 266 THR A O 1
ATOM 2058 N N . TYR A 1 267 ? 23.755 9.057 -21.121 1.00 91.75 267 TYR A N 1
ATOM 2059 C CA . TYR A 1 267 ? 22.956 9.949 -20.284 1.00 91.75 267 TYR A CA 1
ATOM 2060 C C . TYR A 1 267 ? 23.233 11.402 -20.658 1.00 91.75 267 TYR A C 1
ATOM 2062 O O . TYR A 1 267 ? 24.382 11.837 -20.616 1.00 91.75 267 TYR A O 1
ATOM 2070 N N . GLU A 1 268 ? 22.175 12.145 -20.959 1.00 88.56 268 GLU A N 1
ATOM 2071 C CA . GLU A 1 268 ? 22.224 13.553 -21.349 1.00 88.56 268 GLU A CA 1
ATOM 2072 C C . GLU A 1 268 ? 21.350 14.401 -20.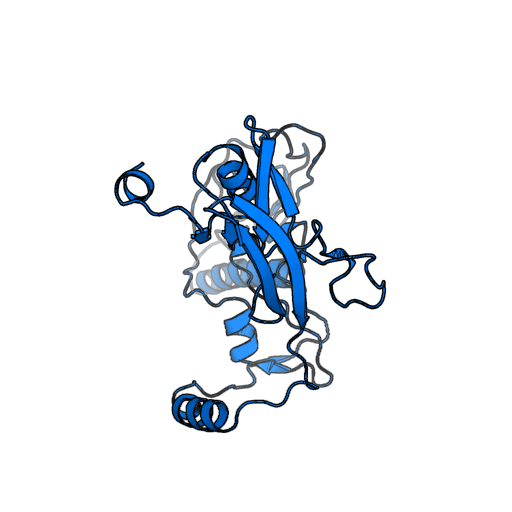413 1.00 88.56 268 GLU A C 1
ATOM 2074 O O . GLU A 1 268 ? 20.344 13.897 -19.898 1.00 88.56 268 GLU A O 1
ATOM 2079 N N . PRO A 1 269 ? 21.699 15.678 -20.164 1.00 84.44 269 PRO A N 1
ATOM 2080 C CA . PRO A 1 269 ? 20.871 16.572 -19.361 1.00 84.44 269 PRO A CA 1
ATOM 2081 C C . PRO A 1 269 ? 19.443 16.686 -19.905 1.00 84.44 269 PRO A C 1
ATOM 2083 O O . PRO A 1 269 ? 19.221 16.841 -21.106 1.00 84.44 269 PRO A O 1
ATOM 2086 N N . HIS A 1 270 ? 18.455 16.659 -19.012 1.00 68.56 270 HIS A N 1
ATOM 2087 C CA . HIS A 1 270 ? 17.058 16.826 -19.384 1.00 68.56 270 HIS A CA 1
ATOM 2088 C C . HIS A 1 270 ? 16.777 18.273 -19.807 1.00 68.56 270 HIS A C 1
ATOM 2090 O O . HIS A 1 270 ? 16.795 19.197 -18.992 1.00 68.56 270 HIS A O 1
ATOM 2096 N N . ILE A 1 271 ? 16.448 18.466 -21.083 1.00 61.72 271 ILE A N 1
ATOM 2097 C CA . ILE A 1 271 ? 15.979 19.751 -21.601 1.00 61.72 271 ILE A CA 1
ATOM 2098 C C . ILE A 1 271 ? 14.449 19.762 -21.494 1.00 61.72 271 ILE A C 1
ATOM 2100 O O . ILE A 1 271 ? 13.766 19.125 -22.293 1.00 61.72 271 ILE A O 1
ATOM 2104 N N . PHE A 1 272 ? 13.905 20.508 -20.523 1.00 54.53 272 PHE A N 1
ATOM 2105 C CA . PHE A 1 272 ? 12.466 20.596 -20.187 1.00 54.53 272 PHE A CA 1
ATOM 2106 C C . PHE A 1 272 ? 11.523 20.986 -21.351 1.00 54.53 272 PHE A C 1
ATOM 2108 O O . PHE A 1 272 ? 10.301 20.966 -21.190 1.00 54.53 272 PHE A O 1
ATOM 2115 N N . HIS A 1 273 ? 12.063 21.352 -22.516 1.00 48.47 273 HIS A N 1
ATOM 2116 C CA . HIS A 1 273 ? 11.308 21.737 -23.710 1.00 48.47 273 HIS A CA 1
ATOM 2117 C C . HIS A 1 273 ? 11.200 20.640 -24.776 1.00 48.47 273 HIS A C 1
ATOM 2119 O O . HIS A 1 273 ? 10.388 20.790 -25.691 1.00 48.47 273 HIS A O 1
ATOM 2125 N N . ASN A 1 274 ? 11.942 19.538 -24.645 1.00 50.72 274 ASN A N 1
ATOM 2126 C CA . ASN A 1 274 ? 11.900 18.442 -25.606 1.00 50.72 274 ASN A CA 1
ATOM 2127 C C . ASN A 1 274 ? 10.845 17.410 -25.204 1.00 50.72 274 ASN A C 1
ATOM 2129 O O . ASN A 1 274 ? 10.688 17.073 -24.029 1.00 50.72 274 ASN A O 1
ATOM 2133 N N . TYR A 1 275 ? 10.106 16.923 -26.197 1.00 50.69 275 TYR A N 1
ATOM 2134 C CA . TYR A 1 275 ? 9.293 15.729 -26.036 1.00 50.69 275 TYR A CA 1
ATOM 2135 C C . TYR A 1 275 ? 10.199 14.495 -26.058 1.00 50.69 275 TYR A C 1
ATOM 2137 O O . TYR A 1 275 ? 11.171 14.448 -26.813 1.00 50.69 275 TYR A O 1
ATOM 2145 N N . PHE A 1 276 ? 9.877 13.517 -25.216 1.00 53.50 276 PHE A N 1
ATOM 2146 C CA . PHE A 1 276 ? 10.531 12.212 -25.193 1.00 53.50 276 PHE A CA 1
ATOM 2147 C C . PHE A 1 276 ? 9.553 11.187 -25.751 1.00 53.50 276 PHE A C 1
ATOM 2149 O O . PHE A 1 276 ? 8.385 11.200 -25.354 1.00 53.50 276 PHE A O 1
ATOM 2156 N N . TYR A 1 277 ? 10.042 10.365 -26.676 1.00 41.47 277 TYR A N 1
ATOM 2157 C CA . TYR A 1 277 ? 9.330 9.220 -27.236 1.00 41.47 277 TYR A CA 1
ATOM 2158 C C . TYR A 1 277 ? 9.534 7.978 -26.358 1.00 41.47 277 TYR A C 1
ATOM 2160 O O . TYR A 1 277 ? 10.554 7.929 -25.626 1.00 41.47 277 TYR A O 1
#

Organism: Megaselia scalaris (NCBI:txid36166)

InterPro domains:
  IPR006179 5'-Nucleotidase/apyrase [PR01607] (6-23)
  IPR006179 5'-Nucleotidase/apyrase [PR01607] (25-48)
  IPR006179 5'-Nucleotidase/apyrase [PR01607] (75-95)
  IPR006179 5'-Nucleotidase/apyrase [PR01607] (204-227)
  IPR006179 5'-Nucleotidase/apyrase [PTHR11575] (3-269)
  IPR008334 5'-Nucleotidase, C-terminal [PF02872] (148-252)
  IPR029052 Metallo-dependent phosphatase-like [G3DSA:3.60.21.10] (1-132)
  IPR029052 Metallo-dependent phosphatase-like [SSF56300] (3-130)
  IPR036907 5'-Nucleotidase, C-terminal domain superfamily [G3DSA:3.90.780.10] (137-229)
  IPR036907 5'-Nucleotidase, C-terminal domain superfamily [SSF55816] (134-263)

Mean predicted aligned error: 7.07 Å

pLDDT: mean 89.72, std 10.06, range [41.47, 98.75]